Protein 9IQP (pdb70)

InterPro domains:
  IPR002552 Spike glycoprotein S2, coronavirus [PF01601] (711-1232)
  IPR018548 Spike (S) protein S1 subunit, receptor-binding domain, betacoronavirus [PF09408] (349-526)
  IPR018548 Spike (S) protein S1 subunit, receptor-binding domain, betacoronavirus [PS51921] (334-527)
  IPR032500 Spike glycoprotein S1, N-terminal domain, betacoronavirus-like [PF16451] (33-337)
  IPR032500 Spike glycoprotein S1, N-terminal domain, betacoronavirus-like [PS51922] (9-303)
  IPR036326 Spike S1 subunit, receptor binding domain superfamily, betacoronavirus [SSF143587] (333-516)
  IPR042578 Spike glycoprotein, betacoronavirus [MF_04099] (2-1273)
  IPR043002 Spike glycoprotein, N-terminal domain superfamily [G3DSA:2.60.120.960] (28-307)
  IPR043473 Spike glycoprotein S2 superfamily, coronavirus [SSF111474] (909-1026)
  IPR043473 Spike glycoprotein S2 superfamily, coronavirus [SSF111474] (1159-1211)
  IPR043607 Coronavirus spike glycoprotein S1, C-terminal [PF19209] (536-591)
  IPR044341 Spike (S) protein S1 subunit, N-terminal domain, SARS-CoV-like [cd21624] (13-304)
  IPR044366 Spike (S) protein S1 subunit, receptor-binding domain, SARS-CoV-2 [cd21480] (319-541)
  IPR044873 Spike glycoprotein S2, coronavirus, heptad repeat 1 [PS51923] (896-1001)
  IPR044874 Spike glycoprotein S2, coronavirus, heptad repeat 2 [PS51924] (1143-1225)

Organism: Severe acute respiratory syndrome coronavirus 2 (NCBI:txid2697049)

Nearest PDB structures (foldseek):
  5u65-assembly2_B  TM=8.529E-01  e=6.044E-16  Camelus dromedarius
  7zmm-assembly1_F  TM=8.423E-01  e=1.211E-15  Lama glama
  4xmk-assembly3_J  TM=8.859E-01  e=1.574E-13  Homo sapiens
  8df5-assembly1_M  TM=8.944E-01  e=1.492E-13  Homo sapiens
  4xmk-assembly2_I  TM=8.859E-01  e=4.349E-13  Homo sapiens

Secondary structure (DSSP, 8-state):
--SBP--HHHHT-SSPPBGGG-EEEEE-SEE--HHHHHT-TT-SEEEEESS-GGGGGG-EESEEEEEEEEEEGGGGGGSSTT--SHHHHHT----TT--EEEEEEE-HHHH--TT-B---EEE---SSPPPTT------PPEE-SSS--TT--BTTEE-SEEE--B-TTS-GGGSEEEEEEEEEE--SS---EE--/--EEEEE--EEEETT--EEEEEEEESS-TTTS-EEEEEEETTTEEEEEEEE-TTS-EEE-GGGBTTEEEEEETTTTEEEEEE-S--GGG-EEEEEEEESSBTTB--EETTEEEEE-S-EEEEEE-

B-factor: mean 27.46, std 13.76, range [12.72, 102.91]

Solvent-accessible surface area: 14942 Å² total; per-residue (Å²): 107,127,104,150,14,67,19,41,109,10,14,123,33,135,159,11,14,19,0,32,22,8,76,101,87,133,0,35,90,1,33,2,62,4,31,100,30,85,116,32,110,74,38,88,20,36,119,31,60,68,18,43,25,83,92,2,38,123,57,54,15,10,21,0,37,1,0,11,0,0,0,64,19,64,24,17,154,17,3,17,29,57,51,96,24,100,0,1,28,42,1,1,39,2,23,119,120,10,52,0,0,2,0,0,40,54,0,28,128,109,6,16,112,113,3,8,12,14,40,9,4,34,6,41,47,45,194,67,85,8,143,67,61,56,116,24,100,54,59,139,38,58,88,48,32,113,102,88,18,136,66,78,29,6,171,48,10,49,18,3,1,14,9,8,26,2,8,52,95,12,39,96,19,105,25,0,29,6,0,0,0,0,13,17,44,124,86,201,50,128,34,23,1,20,11,106,146,26,83,19,104,38,63,34,32,31,96,31,131,35,50,18,58,30,112,2,31,0,40,5,44,32,15,53,2,121,51,12,24,1,0,2,13,5,35,58,104,65,135,106,64,46,30,0,0,0,31,10,72,75,50,58,54,50,52,5,111,65,0,110,127,28,1,74,8,46,57,46,77,107,137,35,11,0,31,0,44,0,51,81,1,75,70,116,1,30,2,82,0,16,0,0,0,10,0,0,0,12,0,1,59,58,157,42,37,69,78,38,0,18,22,31,167,17,19,84,0,55,8,63,130

Structure (mmCIF, N/CA/C/O backbone):
data_9IQP
#
_entry.id   9IQP
#
_cell.length_a   127.33
_cell.length_b   47.05
_cell.length_c   60.15
_cell.angle_alpha   90
_cell.angle_beta   102.991
_cell.angle_gamma   90
#
_symmetry.space_group_name_H-M   'C 1 2 1'
#
loop_
_entity.id
_entity.type
_entity.pdbx_description
1 polymer 'Spike protein S1'
2 polymer 'Nanobody 1p1B10'
3 non-polymer 2-acetamido-2-deoxy-beta-D-glucopyranose
4 non-polymer 'SODIUM ION'
5 water water
#
loop_
_atom_site.group_PDB
_atom_site.id
_atom_site.type_symbol
_atom_site.label_atom_id
_atom_site.label_alt_id
_atom_site.label_comp_id
_atom_site.label_asym_id
_atom_site.label_entity_id
_atom_site.label_seq_id
_atom_site.pdbx_PDB_ins_code
_atom_site.Cartn_x
_atom_site.Cartn_y
_atom_site.Cartn_z
_atom_site.occupancy
_atom_site.B_iso_or_equiv
_atom_site.auth_seq_id
_atom_site.auth_comp_id
_atom_site.auth_asym_id
_atom_site.auth_atom_id
_atom_site.pdbx_PDB_model_num
ATOM 1 N N . ILE A 1 14 ? 59.69 14.558 7.631 1 65.6 332 ILE A N 1
ATOM 2 C CA . ILE A 1 14 ? 59.006 13.355 8.208 1 63.107 332 ILE A CA 1
ATOM 3 C C . ILE A 1 14 ? 59.722 12.976 9.509 1 58.947 332 ILE A C 1
ATOM 4 O O . ILE A 1 14 ? 60.592 12.09 9.532 1 59.743 332 ILE A O 1
ATOM 20 N N . THR A 1 15 ? 59.381 13.702 10.576 1 50.389 333 THR A N 1
ATOM 21 C CA . THR A 1 15 ? 59.868 13.373 11.902 1 48.59 333 THR A CA 1
ATOM 22 C C . THR A 1 15 ? 58.706 13.027 12.828 1 45.608 333 THR A C 1
ATOM 23 O O . THR A 1 15 ? 58.928 12.232 13.732 1 47.011 333 THR A O 1
ATOM 33 N N . ASN A 1 16 ? 57.497 13.565 12.606 1 42.511 334 ASN A N 1
ATOM 34 C CA . ASN A 1 16 ? 56.389 13.275 13.504 1 40.654 334 ASN A CA 1
ATOM 35 C C . ASN A 1 16 ? 55.963 11.799 13.435 1 39.262 334 ASN A C 1
ATOM 36 O O . ASN A 1 16 ? 56.007 11.163 12.389 1 38.564 334 ASN A O 1
ATOM 47 N N . LEU A 1 17 ? 55.461 11.263 14.55 1 39.822 335 LEU A N 1
ATOM 48 C CA . LEU A 1 17 ? 54.869 9.938 14.593 1 38.303 335 LEU A CA 1
ATOM 49 C C . LEU A 1 17 ? 53.449 10.05 14.059 1 34.951 335 LEU A C 1
ATOM 50 O O . LEU A 1 17 ? 52.711 10.968 14.447 1 34.229 335 LEU A O 1
ATOM 66 N N . CYS A 1 18 ? 53.033 9.126 13.173 1 32.17 336 CYS A N 1
ATOM 67 C CA . CYS A 1 18 ? 51.697 9.25 12.596 1 30.346 336 CYS A CA 1
ATOM 68 C C . CYS A 1 18 ? 50.631 9.165 13.683 1 28.992 336 CYS A C 1
ATOM 69 O O . CYS A 1 18 ? 50.699 8.311 14.571 1 29.455 336 CYS A O 1
ATOM 76 N N . PRO A 1 19 ? 49.612 10.039 13.605 1 29.03 337 PRO A N 1
ATOM 77 C CA . PRO A 1 19 ? 48.584 10.134 14.654 1 28.174 337 PRO A CA 1
ATOM 78 C C . PRO A 1 19 ? 47.5 9.075 14.574 1 26.89 337 PRO A C 1
ATOM 79 O O . PRO A 1 19 ? 46.334 9.387 14.438 1 25.98 337 PRO A O 1
ATOM 90 N N . PHE A 1 20 ? 47.876 7.799 14.709 1 27.162 338 PHE A N 1
ATOM 91 C CA . PHE A 1 20 ? 46.926 6.697 14.696 1 25.331 338 PHE A CA 1
ATOM 92 C C . PHE A 1 20 ? 46.165 6.618 16.016 1 24.944 338 PHE A C 1
ATOM 93 O O . PHE A 1 20 ? 45.063 6.104 16.024 1 24.461 338 PHE A O 1
ATOM 110 N N . GLY A 1 21 ? 46.728 7.077 17.149 1 26.315 339 GLY A N 1
ATOM 111 C CA . GLY A 1 21 ? 46.01 6.873 18.41 1 27.648 339 GLY A CA 1
ATOM 112 C C . GLY A 1 21 ? 44.622 7.538 18.404 1 25.36 339 GLY A C 1
ATOM 113 O O . GLY A 1 21 ? 43.638 7.036 18.94 1 25.036 339 GLY A O 1
ATOM 117 N N . GLU A 1 22 ? 44.547 8.733 17.816 1 25.519 340 GLU A N 1
ATOM 118 C CA A GLU A 1 22 ? 43.277 9.444 17.774 0.5 25.322 340 GLU A CA 1
ATOM 119 C CA B GLU A 1 22 ? 43.338 9.495 17.621 0.5 25.089 340 GLU A CA 1
ATOM 120 C C . GLU A 1 22 ? 42.248 8.636 16.98 1 23.797 340 GLU A C 1
ATOM 121 O O . GLU A 1 22 ? 41.085 8.838 17.201 1 24.257 340 GLU A O 1
ATOM 144 N N . VAL A 1 23 ? 42.659 7.761 16.045 1 21.28 341 VAL A N 1
ATOM 145 C CA . VAL A 1 23 ? 41.747 6.944 15.266 1 20.555 341 VAL A CA 1
ATOM 146 C C . VAL A 1 23 ? 41.383 5.682 16.051 1 18.894 341 VAL A C 1
ATOM 147 O O . VAL A 1 23 ? 40.208 5.406 16.28 1 19.256 341 VAL A O 1
ATOM 160 N N . PHE A 1 24 ? 42.385 4.901 16.444 1 19.559 342 PHE A N 1
ATOM 161 C CA . PHE A 1 24 ? 42.149 3.601 17.079 1 19.617 342 PHE A CA 1
ATOM 162 C C . PHE A 1 24 ? 41.558 3.782 18.492 1 21.76 342 PHE A C 1
ATOM 163 O O . PHE A 1 24 ? 40.702 2.941 18.865 1 22.475 342 PHE A O 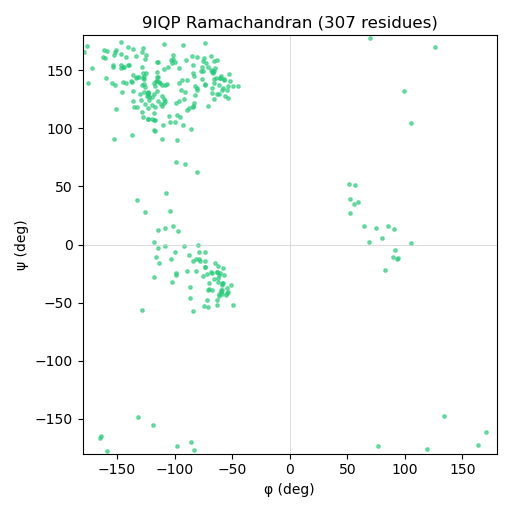1
ATOM 180 N N . ASN A 1 25 ? 41.944 4.862 19.207 1 22.998 343 ASN A N 1
ATOM 181 C CA . ASN A 1 25 ? 41.494 5.043 20.584 1 25.348 343 ASN A CA 1
ATOM 182 C C . ASN A 1 25 ? 40.348 6.05 20.734 1 25.436 343 ASN A C 1
ATOM 183 O O . ASN A 1 25 ? 40.063 6.452 21.884 1 25.866 343 ASN A O 1
ATOM 193 N N . ALA A 1 26 ? 39.643 6.431 19.652 1 23.268 344 ALA A N 1
ATOM 194 C CA . ALA A 1 26 ? 38.598 7.433 19.785 1 23.763 344 ALA A CA 1
ATOM 195 C C . ALA A 1 26 ? 37.512 6.962 20.758 1 22.782 344 ALA A C 1
ATOM 196 O O . ALA A 1 26 ? 37.148 5.808 20.763 1 23.005 344 ALA A O 1
ATOM 203 N N . THR A 1 27 ? 36.969 7.887 21.532 1 22.325 345 THR A N 1
ATOM 204 C CA . THR A 1 27 ? 35.96 7.513 22.496 1 22.579 345 THR A CA 1
ATOM 205 C C . THR A 1 27 ? 34.718 6.961 21.798 1 21.193 345 THR A C 1
ATOM 206 O O . THR A 1 27 ? 34.163 5.948 22.224 1 22.065 345 THR A O 1
ATOM 216 N N . ARG A 1 28 ? 34.252 7.672 20.777 1 21.59 346 ARG A N 1
ATOM 217 C CA . ARG A 1 28 ? 33.081 7.271 19.987 1 21.849 346 ARG A CA 1
ATOM 218 C C . ARG A 1 28 ? 33.527 6.987 18.55 1 20.448 346 ARG A C 1
ATOM 219 O O . ARG A 1 28 ? 34.456 7.668 18.084 1 21.223 346 ARG A O 1
ATOM 259 N N . PHE A 1 29 ? 32.945 5.931 1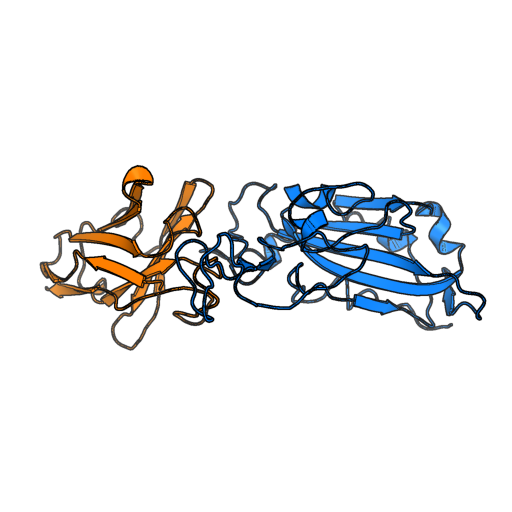7.933 1 18.512 347 PHE A N 1
ATOM 260 C CA . PHE A 1 29 ? 33.19 5.591 16.53 1 15.982 347 PHE A CA 1
ATOM 261 C C . PHE A 1 29 ? 32.02 6.062 15.687 1 16.813 347 PHE A C 1
ATOM 262 O O . PHE A 1 29 ? 30.926 6.265 16.227 1 17.044 347 PHE A O 1
ATOM 279 N N . ALA A 1 30 ? 32.245 6.216 14.379 1 15.951 348 ALA A N 1
ATOM 280 C CA . ALA A 1 30 ? 31.155 6.483 13.441 1 16.046 348 ALA A CA 1
ATOM 281 C C . ALA A 1 30 ? 30.222 5.28 13.274 1 15.729 348 ALA A C 1
ATOM 282 O O . ALA A 1 30 ? 30.622 4.129 13.335 1 15.194 348 ALA A O 1
ATOM 289 N N . SER A 1 31 ? 28.943 5.58 12.985 1 16.064 349 SER A N 1
ATOM 290 C CA . SER A 1 31 ? 28.078 4.606 12.344 1 15.995 349 SER A CA 1
ATOM 291 C C . SER A 1 31 ? 28.637 4.298 10.94 1 14.326 349 SER A C 1
ATOM 292 O O . SER A 1 31 ? 29.127 5.194 10.229 1 15.17 349 SER A O 1
ATOM 299 N N . VAL A 1 32 ? 28.506 3.026 10.55 1 13.866 350 VAL A N 1
ATOM 300 C CA . VAL A 1 32 ? 29.087 2.516 9.315 1 14.186 350 VAL A CA 1
ATOM 301 C C . VAL A 1 32 ? 28.538 3.29 8.101 1 14.869 350 VAL A C 1
ATOM 302 O O . VAL A 1 32 ? 29.311 3.565 7.169 1 14.567 350 VAL A O 1
ATOM 315 N N . TYR A 1 33 ? 27.246 3.596 8.028 1 14.334 351 TYR A N 1
ATOM 316 C CA . TYR A 1 33 ? 26.683 4.335 6.873 1 16.414 351 TYR A CA 1
ATOM 317 C C . TYR A 1 33 ? 27.382 5.696 6.733 1 15.427 351 TYR A C 1
ATOM 318 O O . TYR A 1 33 ? 27.587 6.176 5.584 1 16.679 351 TYR A O 1
ATOM 335 N N . ALA A 1 34 ? 27.771 6.34 7.855 1 16.242 352 ALA A N 1
ATOM 336 C CA . ALA A 1 34 ? 28.491 7.62 7.885 1 17.118 352 ALA A CA 1
ATOM 337 C C . ALA A 1 34 ? 29.972 7.428 8.297 1 14.903 352 ALA A C 1
ATOM 338 O O . ALA A 1 34 ? 30.489 8.199 9.128 1 16.629 352 ALA A O 1
ATOM 345 N N . TRP A 1 35 ? 30.598 6.396 7.712 1 15.523 353 TRP A N 1
ATOM 346 C CA . TRP A 1 35 ? 31.962 5.998 8.078 1 14.342 353 TRP A CA 1
ATOM 347 C C . TRP A 1 35 ? 32.905 7.209 8.019 1 15.457 353 TRP A C 1
ATOM 348 O O . TRP A 1 35 ? 32.796 8.109 7.167 1 16.317 353 TRP A O 1
ATOM 369 N N . ASN A 1 36 ? 33.84 7.291 9.009 1 16.323 354 ASN A N 1
ATOM 370 C CA A ASN A 1 36 ? 34.819 8.352 9.115 0.5 17.533 354 ASN A CA 1
ATOM 371 C CA B ASN A 1 36 ? 34.824 8.341 9.123 0.5 19.083 354 ASN A CA 1
ATOM 372 C C . ASN A 1 36 ? 36.049 8.01 8.271 1 18.002 354 ASN A C 1
ATOM 373 O O . ASN A 1 36 ? 36.425 6.85 8.149 1 17.169 354 ASN A O 1
ATOM 394 N N . ARG A 1 37 ? 36.624 9.049 7.664 1 19.146 355 ARG A N 1
ATOM 395 C CA . ARG A 1 37 ? 37.916 8.957 6.957 1 19.583 355 ARG A CA 1
ATOM 396 C C . ARG A 1 37 ? 38.842 10.021 7.509 1 19.515 355 ARG A C 1
ATOM 397 O O . ARG A 1 37 ? 38.479 11.209 7.574 1 20.077 355 ARG A O 1
ATOM 418 N N . LYS A 1 38 ? 40.08 9.583 7.85 1 19.12 356 LYS A N 1
ATOM 419 C CA . LYS A 1 38 ? 41.135 10.456 8.302 1 22.034 356 LYS A CA 1
ATOM 420 C C . LYS A 1 38 ? 42.316 10.279 7.35 1 22.458 356 LYS A C 1
ATOM 421 O O . LYS A 1 38 ? 42.824 9.133 7.189 1 21.747 356 LYS A O 1
ATOM 440 N N . ARG A 1 39 ? 42.786 11.404 6.817 1 23.395 357 ARG A N 1
ATOM 441 C CA . ARG A 1 39 ? 44.027 11.367 6.054 1 26.37 357 ARG A CA 1
ATOM 442 C C . ARG A 1 39 ? 45.229 11.375 7 1 28.449 357 ARG A C 1
ATOM 443 O O . ARG A 1 39 ? 45.312 12.242 7.876 1 28.166 357 ARG A O 1
ATOM 464 N N . ILE A 1 40 ? 46.179 10.476 6.742 1 27.615 358 ILE A N 1
ATOM 465 C CA . ILE A 1 40 ? 47.43 10.421 7.469 1 29.557 358 ILE A CA 1
ATOM 466 C C . ILE A 1 40 ? 48.527 10.888 6.508 1 31.208 358 ILE A C 1
ATOM 467 O O . ILE A 1 40 ? 48.662 10.333 5.429 1 31.241 358 ILE A O 1
ATOM 483 N N . SER A 1 41 ? 49.313 11.884 6.89 1 32.13 359 SER A N 1
ATOM 484 C CA . SER A 1 41 ? 50.434 12.309 6.056 1 36.773 359 SER A CA 1
ATOM 485 C C . SER A 1 41 ? 51.559 12.918 6.886 1 38.73 359 SER A C 1
ATOM 486 O O . SER A 1 41 ? 51.383 13.179 8.072 1 38.417 359 SER A O 1
ATOM 493 N N . ASN A 1 42 ? 52.737 13.053 6.231 1 40.428 360 ASN A N 1
ATOM 494 C CA . ASN A 1 42 ? 53.904 13.743 6.739 1 43.33 360 ASN A CA 1
ATOM 495 C C . ASN A 1 42 ? 54.33 13.15 8.077 1 41.273 360 ASN A C 1
ATOM 496 O O . ASN A 1 42 ? 54.489 13.882 9.045 1 42.258 360 ASN A O 1
ATOM 507 N N . CYS A 1 43 ? 54.486 11.825 8.151 1 38.586 361 CYS A N 1
ATOM 508 C CA . CYS A 1 43 ? 54.739 11.175 9.429 1 37.338 361 CYS A CA 1
ATOM 509 C C . CYS A 1 43 ? 55.328 9.777 9.247 1 37.371 361 CYS A C 1
ATOM 510 O O . CYS A 1 43 ? 55.22 9.186 8.166 1 36.127 361 CYS A O 1
ATOM 517 N N . VAL A 1 44 ? 55.827 9.234 10.365 1 38.157 362 VAL A N 1
ATOM 518 C CA . VAL A 1 44 ? 56.481 7.936 10.437 1 38.115 362 VAL A CA 1
ATOM 519 C C . VAL A 1 44 ? 55.536 6.988 11.152 1 36.401 362 VAL A C 1
ATOM 520 O O . VAL A 1 44 ? 55.054 7.269 12.246 1 35.765 362 VAL A O 1
ATOM 533 N N . ALA A 1 45 ? 55.19 5.874 10.51 1 35.799 363 ALA A N 1
ATOM 534 C CA . ALA A 1 45 ? 54.283 4.907 11.1 1 37.092 363 ALA A CA 1
ATOM 535 C C . ALA A 1 45 ? 55.005 3.592 11.339 1 39.022 363 ALA A C 1
ATOM 536 O O . ALA A 1 45 ? 55.698 3.121 10.437 1 37.702 363 ALA A O 1
ATOM 543 N N . ASP A 1 46 ? 54.846 3.043 12.559 1 41.28 364 ASP A N 1
ATOM 544 C CA . ASP A 1 46 ? 55.362 1.729 12.92 1 45.079 364 ASP A CA 1
ATOM 545 C C . ASP A 1 46 ? 54.215 0.746 12.78 1 40.044 364 ASP A C 1
ATOM 546 O O . ASP A 1 46 ? 53.467 0.533 13.737 1 40.994 364 ASP A O 1
ATOM 555 N N . TYR A 1 47 ? 54.077 0.168 11.584 1 40.297 365 TYR A N 1
ATOM 556 C CA . TYR A 1 47 ? 52.98 -0.749 11.313 1 36.115 365 TYR A CA 1
ATOM 557 C C . TYR A 1 47 ? 53.179 -2.059 12.091 1 37.652 365 TYR A C 1
ATOM 558 O O . TYR A 1 47 ? 52.195 -2.619 12.6 1 36.472 365 TYR A O 1
ATOM 575 N N . SER A 1 48 ? 54.437 -2.522 12.196 1 39.052 366 SER A N 1
ATOM 576 C CA . SER A 1 48 ? 54.79 -3.744 12.929 1 41.278 366 SER A CA 1
ATOM 577 C C . SER A 1 48 ? 54.271 -3.746 14.364 1 41.909 366 SER A C 1
ATOM 578 O O . SER A 1 48 ? 53.815 -4.785 14.837 1 40.036 366 SER A O 1
ATOM 585 N N . VAL A 1 49 ? 54.355 -2.602 15.046 1 40.528 367 VAL A N 1
ATOM 586 C CA . VAL A 1 49 ? 53.877 -2.467 16.409 1 41.673 367 VAL A CA 1
ATOM 587 C C . VAL A 1 49 ? 52.37 -2.728 16.472 1 41.069 367 VAL A C 1
ATOM 588 O O . VAL A 1 49 ? 51.949 -3.389 17.423 1 38.964 367 VAL A O 1
ATOM 601 N N . LEU A 1 50 ? 51.591 -2.164 15.512 1 37.229 368 LEU A N 1
ATOM 602 C CA . LEU A 1 50 ? 50.173 -2.449 15.397 1 33.596 368 LEU A CA 1
ATOM 603 C C . LEU A 1 50 ? 50 -3.927 15.078 1 34.378 368 LEU A C 1
ATOM 604 O O . LEU A 1 50 ? 49.163 -4.57 15.692 1 33.462 368 LEU A O 1
ATOM 620 N N . TYR A 1 51 ? 50.689 -4.428 14.048 1 34.141 369 TYR A N 1
ATOM 621 C CA . TYR A 1 51 ? 50.494 -5.8 13.582 1 36.489 369 TYR A CA 1
ATOM 622 C C . TYR A 1 51 ? 50.77 -6.822 14.698 1 39.155 369 TYR A C 1
ATOM 623 O O . TYR A 1 51 ? 50.026 -7.8 14.789 1 42.818 369 TYR A O 1
ATOM 640 N N . ASN A 1 52 ? 51.795 -6.595 15.529 1 37.948 370 ASN A N 1
ATOM 641 C CA . ASN A 1 52 ? 52.197 -7.449 16.65 1 39.954 370 ASN A CA 1
ATOM 642 C C . ASN A 1 52 ? 51.551 -7.15 18.029 1 38.098 370 ASN A C 1
ATOM 643 O O . ASN A 1 52 ? 51.981 -7.712 19.039 1 46.613 370 ASN A O 1
ATOM 654 N N A SER A 1 53 ? 50.667 -6.147 17.962 0.5 36.596 371 SER A N 1
ATOM 655 N N B SER A 1 53 ? 50.498 -6.338 18.23 0.5 35.682 371 SER A N 1
ATOM 656 C CA A SER A 1 53 ? 49.52 -6.014 18.83 0.5 33.665 371 SER A CA 1
ATOM 657 C CA B SER A 1 53 ? 50.114 -5.896 19.592 0.5 31.303 371 SER A CA 1
ATOM 658 C C A SER A 1 53 ? 48.62 -7.243 18.75 0.5 30.807 371 SER A C 1
ATOM 659 C C B SER A 1 53 ? 49.237 -6.858 20.428 0.5 31.54 371 SER A C 1
ATOM 660 O O A SER A 1 53 ? 47.8 -7.491 17.869 0.5 30.802 371 SER A O 1
ATOM 661 O O B SER A 1 53 ? 48.96 -6.552 21.578 0.5 32.522 371 SER A O 1
ATOM 674 N N . ALA A 1 54 ? 48.711 -7.944 19.843 1 31.631 372 ALA A N 1
ATOM 675 C CA . ALA A 1 54 ? 47.638 -8.8 20.34 1 30.151 372 ALA A CA 1
ATOM 676 C C . ALA A 1 54 ? 46.321 -8.092 20.65 1 27.731 372 ALA A C 1
ATOM 677 O O . ALA A 1 54 ? 45.415 -8.793 21.108 1 25.719 372 ALA A O 1
ATOM 685 N N . SER A 1 55 ? 46.108 -6.797 20.295 1 26.051 373 SER A N 1
ATOM 686 C CA . SER A 1 55 ? 44.856 -6.084 20.525 1 24.359 373 SER A CA 1
ATOM 687 C C . SER A 1 55 ? 43.786 -6.362 19.472 1 20.027 373 SER A C 1
ATOM 688 O O . SER A 1 55 ? 42.629 -5.984 19.675 1 19.315 373 SER A O 1
ATOM 695 N N . PHE A 1 56 ? 44.155 -6.989 18.333 1 20.064 374 PHE A N 1
ATOM 696 C CA . PHE A 1 56 ? 43.23 -7.135 17.228 1 18.69 374 PHE A CA 1
ATOM 697 C C . PHE A 1 56 ? 42.924 -8.605 16.947 1 18.803 374 PHE A C 1
ATOM 698 O O . PHE A 1 56 ? 43.807 -9.434 16.868 1 20.981 374 PHE A O 1
ATOM 715 N N . SER A 1 57 ? 41.624 -8.887 16.71 1 18.49 375 SER A N 1
ATOM 716 C CA . SER A 1 57 ? 41.182 -10.213 16.3 1 19.6 375 SER A CA 1
ATOM 717 C C . SER A 1 57 ? 41.188 -10.383 14.758 1 19.772 375 SER A C 1
ATOM 718 O O . SER A 1 57 ? 41.272 -11.519 14.306 1 20.127 375 SER A O 1
ATOM 725 N N . THR A 1 58 ? 41.126 -9.279 14.002 1 17.678 376 THR A N 1
ATOM 726 C CA . THR A 1 58 ? 41.295 -9.257 12.548 1 18.649 376 THR A CA 1
ATOM 727 C C . THR A 1 58 ? 42.44 -8.286 12.255 1 17.007 376 THR A C 1
ATOM 728 O O . THR A 1 58 ? 42.436 -7.148 12.707 1 16.563 376 THR A O 1
ATOM 738 N N . PHE A 1 59 ? 43.385 -8.746 11.444 1 19.035 377 PHE A N 1
ATOM 739 C CA . PHE A 1 59 ? 44.419 -7.895 10.874 1 19.417 377 PHE A CA 1
ATOM 740 C C . PHE A 1 59 ? 44.814 -8.563 9.553 1 19.017 377 PHE A C 1
ATOM 741 O O . PHE A 1 59 ? 45.689 -9.433 9.512 1 21.557 377 PHE A O 1
ATOM 758 N N . LYS A 1 60 ? 44.115 -8.157 8.489 1 19.147 378 LYS A N 1
ATOM 759 C CA . LYS A 1 60 ? 44.14 -8.834 7.209 1 20.243 378 LYS A CA 1
ATOM 760 C C . LYS A 1 60 ? 44.576 -7.843 6.125 1 18.904 378 LYS A C 1
ATOM 761 O O . LYS A 1 60 ? 43.929 -6.828 5.96 1 18.721 378 LYS A O 1
ATOM 780 N N . CYS A 1 61 ? 45.708 -8.132 5.485 1 21.528 379 CYS A N 1
ATOM 781 C CA . CYS A 1 61 ? 46.239 -7.235 4.474 1 23.878 379 CYS A CA 1
ATOM 782 C C . CYS A 1 61 ? 46.095 -7.852 3.073 1 25.113 379 CYS A C 1
ATOM 783 O O . CYS A 1 61 ? 46.19 -9.069 2.885 1 25.906 379 CYS A O 1
ATOM 790 N N . TYR A 1 62 ? 45.963 -6.958 2.086 1 24.259 380 TYR A N 1
ATOM 791 C CA . TYR A 1 62 ? 45.765 -7.313 0.696 1 25.265 380 TYR A CA 1
ATOM 792 C C . TYR A 1 62 ? 46.68 -6.42 -0.17 1 27.501 380 TYR A C 1
ATOM 793 O O . TYR A 1 62 ? 46.654 -5.187 -0.005 1 28.368 380 TYR A O 1
ATOM 810 N N . GLY A 1 63 ? 47.401 -7.048 -1.098 1 30.114 381 GLY A N 1
ATOM 811 C CA . GLY A 1 63 ? 48.343 -6.351 -1.964 1 30.606 381 GLY A CA 1
ATOM 812 C C . GLY A 1 63 ? 49.581 -5.799 -1.263 1 32.497 381 GLY A C 1
ATOM 813 O O . GLY A 1 63 ? 50.425 -5.189 -1.913 1 37.299 381 GLY A O 1
ATOM 817 N N . VAL A 1 64 ? 49.739 -6.021 0.033 1 32.408 382 VAL A N 1
ATOM 818 C CA . VAL A 1 64 ? 50.892 -5.609 0.822 1 34.663 382 VAL A CA 1
ATOM 819 C C . VAL A 1 64 ? 51.109 -6.677 1.883 1 37.671 382 VAL A C 1
ATOM 820 O O . VAL A 1 64 ? 50.147 -7.282 2.358 1 34.582 382 VAL A O 1
ATOM 833 N N . SER A 1 65 ? 52.358 -6.828 2.323 1 43.728 383 SER A N 1
ATOM 834 C CA . SER A 1 65 ? 52.704 -7.678 3.452 1 50.591 383 SER A CA 1
ATOM 835 C C . SER A 1 65 ? 52.755 -6.812 4.708 1 51.122 383 SER A C 1
ATOM 836 O O . SER A 1 65 ? 53.393 -5.757 4.7 1 52.711 383 SER A O 1
ATOM 843 N N . PRO A 1 66 ? 52.134 -7.222 5.838 1 54.649 384 PRO A N 1
ATOM 844 C CA . PRO A 1 66 ? 52.238 -6.444 7.068 1 57.173 384 PRO A CA 1
ATOM 845 C C . PRO A 1 66 ? 53.66 -6.453 7.626 1 62.307 384 PRO A C 1
ATOM 846 O O . PRO A 1 66 ? 54.164 -5.385 7.983 1 71.019 384 PRO A O 1
ATOM 857 N N . THR A 1 67 ? 54.336 -7.625 7.536 1 61.317 385 THR A N 1
ATOM 858 C CA . THR A 1 67 ? 55.708 -7.797 7.999 1 61.542 385 THR A CA 1
ATOM 859 C C . THR A 1 67 ? 56.687 -6.948 7.181 1 59.612 385 THR A C 1
ATOM 860 O O . THR A 1 67 ? 57.795 -6.764 7.657 1 64.151 385 THR A O 1
ATOM 864 N N . LYS A 1 68 ? 56.298 -6.427 5.997 1 55.878 386 LYS A N 1
ATOM 865 C CA . LYS A 1 68 ? 57.125 -5.523 5.206 1 57.952 386 LYS A CA 1
ATOM 866 C C . LYS A 1 68 ? 56.653 -4.063 5.18 1 55.104 386 LYS A C 1
ATOM 867 O O . LYS A 1 68 ? 57.311 -3.265 4.519 1 57.476 386 LYS A O 1
ATOM 886 N N . LEU A 1 69 ? 55.534 -3.681 5.823 1 53.406 387 LEU A N 1
ATOM 887 C CA . LEU A 1 69 ? 54.983 -2.336 5.628 1 49.754 387 LEU A CA 1
ATOM 888 C C . LEU A 1 69 ? 55.912 -1.24 6.16 1 46.006 387 LEU A C 1
ATOM 889 O O . LEU A 1 69 ? 55.926 -0.127 5.645 1 44.474 387 LEU A O 1
ATOM 905 N N . ASN A 1 70 ? 56.69 -1.567 7.192 1 45.378 388 ASN A N 1
ATOM 906 C CA . ASN A 1 70 ? 57.721 -0.675 7.703 1 49.23 388 ASN A CA 1
ATOM 907 C C . ASN A 1 70 ? 58.764 -0.277 6.641 1 51.332 388 ASN A C 1
ATOM 908 O O . ASN A 1 70 ? 59.467 0.71 6.856 1 51.883 388 ASN A O 1
ATOM 919 N N . ASP A 1 71 ? 58.919 -1.034 5.532 1 51.948 389 ASP A N 1
ATOM 920 C CA . ASP A 1 71 ? 59.901 -0.735 4.497 1 56.219 389 ASP A CA 1
ATOM 921 C C . ASP A 1 71 ? 59.4 0.293 3.486 1 55.045 389 ASP A C 1
ATOM 922 O O . ASP A 1 71 ? 60.198 0.826 2.735 1 54.749 389 ASP A O 1
ATOM 931 N N . LEU A 1 72 ? 58.096 0.577 3.451 1 53.751 390 LEU A N 1
ATOM 932 C CA . LEU A 1 72 ? 57.501 1.263 2.312 1 53.567 390 LEU A CA 1
ATOM 933 C C . LEU A 1 72 ? 57.179 2.718 2.658 1 49.536 390 LEU A C 1
ATOM 934 O O . LEU A 1 72 ? 56.95 3.035 3.833 1 45.043 390 LEU A O 1
ATOM 950 N N . CYS A 1 73 ? 57.183 3.582 1.622 1 48.762 391 CYS A N 1
ATOM 951 C CA . CYS A 1 73 ? 56.656 4.948 1.669 1 48.306 391 CYS A CA 1
ATOM 952 C C . CYS A 1 73 ? 55.463 5.075 0.714 1 46.845 391 CYS A C 1
ATOM 953 O O . CYS A 1 73 ? 55.454 4.446 -0.346 1 45.917 391 CYS A O 1
ATOM 960 N N . PHE A 1 74 ? 54.421 5.824 1.147 1 43.964 392 PHE A N 1
ATOM 961 C CA . PHE A 1 74 ? 53.248 6.152 0.354 1 40.26 392 PHE A CA 1
ATOM 962 C C . PHE A 1 74 ? 53.044 7.66 0.314 1 41.832 392 PHE A C 1
ATOM 963 O O . PHE A 1 74 ? 53.56 8.388 1.169 1 44.676 392 PHE A O 1
ATOM 980 N N . THR A 1 75 ? 52.231 8.101 -0.656 1 43.959 393 THR A N 1
ATOM 981 C CA . THR A 1 75 ? 51.882 9.509 -0.813 1 50.403 393 THR A CA 1
ATOM 982 C C . THR A 1 75 ? 50.951 9.956 0.31 1 49.741 393 THR A C 1
ATOM 983 O O . THR A 1 75 ? 51.236 10.922 1.019 1 47.714 393 THR A O 1
ATOM 993 N N . ASN A 1 76 ? 49.852 9.218 0.466 1 46.074 394 ASN A N 1
ATOM 994 C CA . ASN A 1 76 ? 48.944 9.357 1.604 1 47.533 394 ASN A CA 1
ATOM 995 C C . ASN A 1 76 ? 48.462 7.976 2.065 1 41.219 394 ASN A C 1
ATOM 996 O O . ASN A 1 76 ? 48.45 6.993 1.305 1 38.976 394 ASN A O 1
ATOM 1007 N N . VAL A 1 77 ? 48.092 7.925 3.352 1 34.831 395 VAL A N 1
ATOM 1008 C CA . VAL A 1 77 ? 47.415 6.792 3.902 1 28.69 395 VAL A CA 1
ATOM 1009 C C . VAL A 1 77 ? 46.057 7.312 4.361 1 27.236 395 VAL A C 1
ATOM 1010 O O . VAL A 1 77 ? 45.968 8.464 4.777 1 27.011 395 VAL A O 1
ATOM 1023 N N . TYR A 1 78 ? 45.024 6.52 4.118 1 22.566 396 TYR A N 1
ATOM 1024 C CA . TYR A 1 78 ? 43.724 6.844 4.684 1 21.397 396 TYR A CA 1
ATOM 1025 C C . TYR A 1 78 ? 43.339 5.8 5.726 1 19.673 396 TYR A C 1
ATOM 1026 O O . TYR A 1 78 ? 43.517 4.599 5.554 1 18.96 396 TYR A O 1
ATOM 1043 N N . ALA A 1 79 ? 42.771 6.301 6.829 1 18.172 397 ALA A N 1
ATOM 1044 C CA . ALA A 1 79 ? 42.283 5.436 7.903 1 17.352 397 ALA A CA 1
ATOM 1045 C C . ALA A 1 79 ? 40.781 5.638 8.044 1 16.592 397 ALA A C 1
ATOM 1046 O O . ALA A 1 79 ? 40.355 6.703 8.462 1 18.204 397 ALA A O 1
ATOM 1053 N N . ASP A 1 80 ? 40.013 4.652 7.607 1 15.667 398 ASP A N 1
ATOM 1054 C CA . ASP A 1 80 ? 38.556 4.679 7.655 1 15.621 398 ASP A CA 1
ATOM 1055 C C . ASP A 1 80 ? 38.106 3.933 8.906 1 16.969 398 ASP A C 1
ATOM 1056 O O . ASP A 1 80 ? 38.656 2.857 9.218 1 17.553 398 ASP A O 1
ATOM 1065 N N . SER A 1 81 ? 37.095 4.441 9.623 1 14.858 399 SER A N 1
ATOM 1066 C CA . SER A 1 81 ? 36.671 3.729 10.833 1 14.522 399 SER A CA 1
ATOM 1067 C C . SER A 1 81 ? 35.163 3.806 11.093 1 14.32 399 SER A C 1
ATOM 1068 O O . SER A 1 81 ? 34.538 4.788 10.707 1 15.372 399 SER A O 1
ATOM 1075 N N . PHE A 1 82 ? 34.674 2.782 11.774 1 14.43 400 PHE A N 1
ATOM 1076 C CA . PHE A 1 82 ? 33.25 2.568 11.999 1 12.72 400 PHE A CA 1
ATOM 1077 C C . PHE A 1 82 ? 33.044 1.351 12.89 1 13.989 400 PHE A C 1
ATOM 1078 O O . PHE A 1 82 ? 33.953 0.582 13.14 1 14.362 400 PHE A O 1
ATOM 1095 N N . VAL A 1 83 ? 31.783 1.147 13.342 1 14.435 401 VAL A N 1
ATOM 1096 C CA . VAL A 1 83 ? 31.365 -0.046 14.063 1 13.357 401 VAL A CA 1
ATOM 1097 C C . VAL A 1 83 ? 30.342 -0.846 13.239 1 13.215 401 VAL A C 1
ATOM 1098 O O . VAL A 1 83 ? 29.419 -0.223 12.652 1 14.059 401 VAL A O 1
ATOM 1111 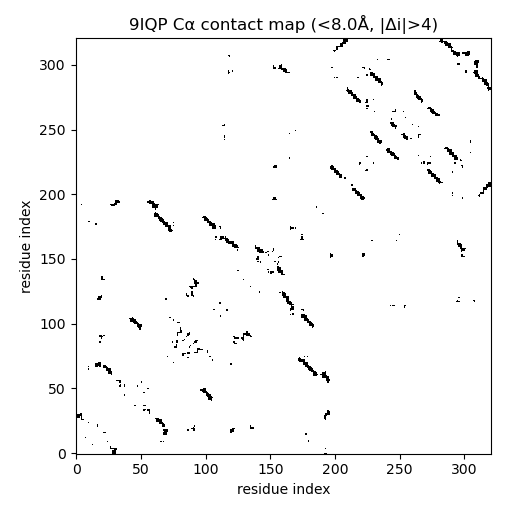N N . ILE A 1 84 ? 30.423 -2.186 13.335 1 13.212 402 ILE A N 1
ATOM 1112 C CA . ILE A 1 84 ? 29.535 -3.149 12.716 1 13.098 402 ILE A CA 1
ATOM 1113 C C . ILE A 1 84 ? 29.44 -4.342 13.671 1 15.655 402 ILE A C 1
ATOM 1114 O O . ILE A 1 84 ? 30.114 -4.395 14.694 1 16.282 402 ILE A O 1
ATOM 1130 N N . ARG A 1 85 ? 28.578 -5.305 13.346 1 16 403 ARG A N 1
ATOM 1131 C CA . ARG A 1 85 ? 28.491 -6.541 14.122 1 16.732 403 ARG A CA 1
ATOM 1132 C C . ARG A 1 85 ? 29.734 -7.393 13.873 1 16.898 403 ARG A C 1
ATOM 1133 O O . ARG A 1 85 ? 30.255 -7.412 12.756 1 17.221 403 ARG A O 1
ATOM 1154 N N . GLY A 1 86 ? 30.1 -8.22 14.864 1 17.212 404 GLY A N 1
ATOM 1155 C CA . GLY A 1 86 ? 31.158 -9.196 14.677 1 16.653 404 GLY A CA 1
ATOM 1156 C C . GLY A 1 86 ? 30.967 -10.131 13.473 1 17.838 404 GLY A C 1
ATOM 1157 O O . GLY A 1 86 ? 31.969 -10.376 12.762 1 18.525 404 GLY A O 1
ATOM 1161 N N . ASP A 1 87 ? 29.743 -10.56 13.167 1 17.847 405 ASP A N 1
ATOM 1162 C CA . ASP A 1 87 ? 29.499 -11.51 12.059 1 19.018 405 ASP A CA 1
ATOM 1163 C C . ASP A 1 87 ? 29.504 -10.781 10.708 1 17.947 405 ASP A C 1
ATOM 1164 O O . ASP A 1 87 ? 29.349 -11.449 9.666 1 20.129 405 ASP A O 1
ATOM 1173 N N . GLU A 1 88 ? 29.708 -9.476 10.714 1 16.693 406 GLU A N 1
ATOM 1174 C CA . GLU A 1 88 ? 29.778 -8.633 9.52 1 17.4 406 GLU A CA 1
ATOM 1175 C C . GLU A 1 88 ? 31.209 -8.269 9.174 1 17.351 406 GLU A C 1
ATOM 1176 O O . GLU A 1 88 ? 31.42 -7.702 8.083 1 15.545 406 GLU A O 1
ATOM 1188 N N . VAL A 1 89 ? 32.184 -8.508 10.059 1 16.927 407 VAL A N 1
ATOM 1189 C CA . VAL A 1 89 ? 33.561 -8.135 9.743 1 16.926 407 VAL A CA 1
ATOM 1190 C C . VAL A 1 89 ? 34.029 -8.822 8.437 1 17.285 407 VAL A C 1
ATOM 1191 O O . VAL A 1 89 ? 34.828 -8.217 7.656 1 17.181 407 VAL A O 1
ATOM 1204 N N . ARG A 1 90 ? 33.553 -10.025 8.152 1 17.18 408 ARG A N 1
ATOM 1205 C CA . ARG A 1 90 ? 33.873 -10.77 6.916 1 18.01 408 ARG A CA 1
ATOM 1206 C C . ARG A 1 90 ? 33.51 -9.961 5.651 1 18.213 408 ARG A C 1
ATOM 1207 O O . ARG A 1 90 ? 34.059 -10.245 4.572 1 18.838 408 ARG A O 1
ATOM 1228 N N . GLN A 1 91 ? 32.548 -9.052 5.739 1 15.553 409 GLN A N 1
ATOM 1229 C CA . GLN A 1 91 ? 32.103 -8.241 4.602 1 16.316 409 GLN A CA 1
ATOM 1230 C C . GLN A 1 91 ? 33.127 -7.167 4.253 1 15.954 409 GLN A C 1
ATOM 1231 O O . GLN A 1 91 ? 33.023 -6.593 3.149 1 16.053 409 GLN A O 1
ATOM 1245 N N . ILE A 1 92 ? 34.044 -6.811 5.182 1 16.498 410 ILE A N 1
ATOM 1246 C CA . ILE A 1 92 ? 35.009 -5.745 4.985 1 16.408 410 ILE A CA 1
ATOM 1247 C C . ILE A 1 92 ? 36.242 -6.386 4.388 1 17.552 410 ILE A C 1
ATOM 1248 O O . ILE A 1 92 ? 37.266 -6.587 5.073 1 17.194 410 ILE A O 1
ATOM 1264 N N . ALA A 1 93 ? 36.096 -6.829 3.123 1 16.547 411 ALA A N 1
ATOM 1265 C CA . ALA A 1 93 ? 37.143 -7.515 2.39 1 16.971 411 ALA A CA 1
ATOM 1266 C C . ALA A 1 93 ? 36.801 -7.41 0.904 1 18.512 411 ALA A C 1
ATOM 1267 O O . ALA A 1 93 ? 35.628 -7.194 0.547 1 17.299 411 ALA A O 1
ATOM 1274 N N . PRO A 1 94 ? 37.771 -7.597 -0.007 1 18.415 412 PRO A N 1
ATOM 1275 C CA . PRO A 1 94 ? 37.432 -7.617 -1.43 1 18.878 412 PRO A CA 1
ATOM 1276 C C . PRO A 1 94 ? 36.393 -8.686 -1.761 1 19.307 412 PRO A C 1
ATOM 1277 O O . PRO A 1 94 ? 36.463 -9.815 -1.278 1 18.216 412 PRO A O 1
ATOM 1288 N N . GLY A 1 95 ? 35.462 -8.396 -2.683 1 19.052 413 GLY A N 1
ATOM 1289 C CA . GLY A 1 95 ? 34.693 -9.454 -3.304 1 19.593 413 GLY A CA 1
ATOM 1290 C C . GLY A 1 95 ? 33.451 -9.871 -2.507 1 20.137 413 GLY A C 1
ATOM 1291 O O . GLY A 1 95 ? 32.911 -10.902 -2.885 1 21.691 413 GLY A O 1
ATOM 1295 N N . GLN A 1 96 ? 33.018 -9.062 -1.541 1 19.718 414 GLN A N 1
ATOM 1296 C CA . GLN A 1 96 ? 31.955 -9.507 -0.638 1 18.945 414 GLN A CA 1
ATOM 1297 C C . GLN A 1 96 ? 30.606 -8.878 -1 1 20.767 414 GLN A C 1
ATOM 1298 O O . GLN A 1 96 ? 30.518 -7.809 -1.611 1 20.478 414 GLN A O 1
ATOM 1312 N N . THR A 1 97 ? 29.533 -9.559 -0.532 1 21.988 415 THR A N 1
ATOM 1313 C CA . THR A 1 97 ? 28.157 -9.073 -0.645 1 21.956 415 THR A CA 1
ATOM 1314 C C . THR A 1 97 ? 27.545 -9.118 0.755 1 21.183 415 THR A C 1
ATOM 1315 O O . THR A 1 97 ? 28.1 -9.787 1.64 1 22.91 415 THR A O 1
ATOM 1333 N N . GLY A 1 98 ? 26.38 -8.503 0.866 1 20.048 416 GLY A N 1
ATOM 1334 C CA . GLY A 1 98 ? 25.634 -8.433 2.113 1 20.376 416 GLY A CA 1
ATOM 1335 C C . GLY A 1 98 ? 25.309 -6.976 2.433 1 19.959 416 GLY A C 1
ATOM 1336 O O . GLY A 1 98 ? 25.685 -6.049 1.7 1 19.945 416 GLY A O 1
ATOM 1340 N N . LYS A 1 99 ? 24.444 -6.7 3.453 1 19.111 417 LYS A N 1
ATOM 1341 C CA . LYS A 1 99 ? 23.958 -5.322 3.558 1 19.405 417 LYS A CA 1
ATOM 1342 C C . LYS A 1 99 ? 25.075 -4.298 3.828 1 17.582 417 LYS A C 1
ATOM 1343 O O . LYS A 1 99 ? 24.932 -3.144 3.483 1 16.965 417 LYS A O 1
ATOM 1362 N N . ILE A 1 100 ? 26.181 -4.699 4.511 1 16.514 418 ILE A N 1
ATOM 1363 C CA . ILE A 1 100 ? 27.27 -3.771 4.801 1 14.967 418 ILE A CA 1
ATOM 1364 C C . ILE A 1 100 ? 28.093 -3.491 3.528 1 14.735 418 ILE A C 1
ATOM 1365 O O . ILE A 1 100 ? 28.23 -2.33 3.152 1 15.547 418 ILE A O 1
ATOM 1381 N N . ALA A 1 101 ? 28.563 -4.538 2.858 1 15.611 419 ALA A N 1
ATOM 1382 C CA . ALA A 1 101 ? 29.359 -4.345 1.624 1 15.648 419 ALA A CA 1
ATOM 1383 C C . ALA A 1 101 ? 28.508 -3.621 0.57 1 17.228 419 ALA A C 1
ATOM 1384 O O . ALA A 1 101 ? 28.98 -2.737 -0.191 1 17.856 419 ALA A O 1
ATOM 1391 N N . ASP A 1 102 ? 27.238 -4.034 0.458 1 17.003 420 ASP A N 1
ATOM 1392 C CA . ASP A 1 102 ? 26.346 -3.498 -0.568 1 16.656 420 ASP A CA 1
ATOM 1393 C C . ASP A 1 102 ? 25.926 -2.07 -0.293 1 17.379 420 ASP A C 1
ATOM 1394 O O . ASP A 1 102 ? 25.862 -1.287 -1.276 1 18.557 420 ASP A O 1
ATOM 1403 N N . TYR A 1 103 ? 25.486 -1.745 0.939 1 16.551 421 TYR A N 1
ATOM 1404 C CA . TYR A 1 103 ? 24.859 -0.439 1.115 1 16.961 421 TYR A CA 1
ATOM 1405 C C . TYR A 1 103 ? 25.562 0.526 2.089 1 17.415 421 TYR A C 1
ATOM 1406 O O . TYR A 1 103 ? 25.057 1.647 2.227 1 16.84 421 TYR A O 1
ATOM 1423 N N . ASN A 1 104 ? 26.716 0.147 2.672 1 15.777 422 ASN A N 1
ATOM 1424 C CA . ASN A 1 104 ? 27.357 0.902 3.753 1 16.205 422 ASN A CA 1
ATOM 1425 C C . ASN A 1 104 ? 28.829 1.223 3.512 1 16.136 422 ASN A C 1
ATOM 1426 O O . ASN A 1 104 ? 29.196 2.41 3.484 1 16.821 422 ASN A O 1
ATOM 1437 N N . TYR A 1 105 ? 29.666 0.182 3.264 1 15.024 423 TYR A N 1
ATOM 1438 C CA . TYR A 1 105 ? 31.107 0.37 3.127 1 16.261 423 TYR A CA 1
ATOM 1439 C C . TYR A 1 105 ? 31.61 -0.718 2.183 1 15.985 423 TYR A C 1
ATOM 1440 O O . TYR A 1 105 ? 31.605 -1.887 2.547 1 14.744 423 TYR A O 1
ATOM 1457 N N . LYS A 1 106 ? 32.153 -0.318 1.01 1 16.317 424 LYS A N 1
ATOM 1458 C CA . LYS A 1 106 ? 32.528 -1.226 -0.06 1 15.414 424 LYS A CA 1
ATOM 1459 C C . LYS A 1 106 ? 34.028 -1.103 -0.343 1 18.04 424 LYS A C 1
ATOM 1460 O O . LYS A 1 106 ? 34.49 -0.044 -0.788 1 18.692 424 LYS A O 1
ATOM 1479 N N . LEU A 1 107 ? 34.738 -2.217 -0.187 1 17.494 425 LEU A N 1
ATOM 1480 C CA . LEU A 1 107 ? 36.097 -2.334 -0.697 1 18.421 425 LEU A CA 1
ATOM 1481 C C . LEU A 1 107 ? 36.108 -2.738 -2.154 1 17.975 425 LEU A C 1
ATOM 1482 O O . LEU A 1 107 ? 35.317 -3.619 -2.576 1 19.407 425 LEU A O 1
ATOM 1498 N N . PRO A 1 108 ? 37.117 -2.268 -2.949 1 20.271 426 PRO A N 1
ATOM 1499 C CA . PRO A 1 108 ? 37.306 -2.746 -4.31 1 22.714 426 PRO A CA 1
ATOM 1500 C C . PRO A 1 108 ? 37.915 -4.148 -4.419 1 22.324 426 PRO A C 1
ATOM 1501 O O . PRO A 1 108 ? 38.502 -4.645 -3.455 1 22.2 426 PRO A O 1
ATOM 1512 N N . ASP A 1 109 ? 37.688 -4.803 -5.554 1 23.011 427 ASP A N 1
ATOM 1513 C CA . ASP A 1 109 ? 38.197 -6.13 -5.768 1 24.212 427 ASP A CA 1
ATOM 1514 C C . ASP A 1 109 ? 39.723 -6.134 -5.644 1 27.219 427 ASP A C 1
ATOM 1515 O O . ASP A 1 109 ? 40.25 -7.168 -5.254 1 30.215 427 ASP A O 1
ATOM 1524 N N . ASP A 1 110 ? 40.387 -5.03 -6.038 1 29.169 428 ASP A N 1
ATOM 1525 C CA . ASP A 1 110 ? 41.843 -4.94 -6.104 1 30.446 428 ASP A CA 1
ATOM 1526 C C . ASP A 1 110 ? 42.431 -4.133 -4.938 1 28.489 428 ASP A C 1
ATOM 1527 O O . ASP A 1 110 ? 43.47 -3.499 -5.072 1 28.998 428 ASP A O 1
ATOM 1536 N N . PHE A 1 111 ? 41.751 -4.137 -3.796 1 26.621 429 PHE A N 1
ATOM 1537 C CA . PHE A 1 111 ? 42.132 -3.333 -2.639 1 24.708 429 PHE A CA 1
ATOM 1538 C C . PHE A 1 111 ? 43.58 -3.579 -2.254 1 25.44 429 PHE A C 1
ATOM 1539 O O . PHE A 1 111 ? 44.032 -4.72 -2.207 1 27.083 429 PHE A O 1
ATOM 1556 N N . THR A 1 112 ? 44.267 -2.464 -1.958 1 25.605 430 THR A N 1
ATOM 1557 C CA . THR A 1 112 ? 45.604 -2.508 -1.401 1 25.797 430 THR A CA 1
ATOM 1558 C C . THR A 1 112 ? 45.531 -1.864 -0.019 1 24.891 430 THR A C 1
ATOM 1559 O O . THR A 1 112 ? 45.376 -0.648 0.1 1 26.795 430 THR A O 1
ATOM 1569 N N . GLY A 1 113 ? 45.614 -2.666 1.044 1 22.652 431 GLY A N 1
ATOM 1570 C CA . GLY A 1 113 ? 45.492 -2.082 2.362 1 21.573 431 GLY A CA 1
ATOM 1571 C C . GLY A 1 113 ? 45.202 -3.165 3.383 1 20.819 431 GLY A C 1
ATOM 1572 O O . GLY A 1 113 ? 45.438 -4.333 3.051 1 20.098 431 GLY A O 1
ATOM 1576 N N . CYS A 1 114 ? 44.912 -2.717 4.604 1 18.796 432 CYS A N 1
ATOM 1577 C CA . CYS A 1 1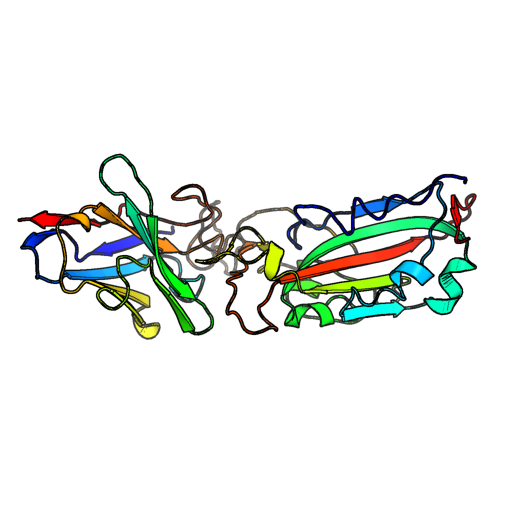14 ? 44.723 -3.646 5.732 1 18.41 432 CYS A CA 1
ATOM 1578 C C . CYS A 1 114 ? 43.393 -3.383 6.424 1 17.648 432 CYS A C 1
ATOM 1579 O O . CYS A 1 114 ? 42.992 -2.237 6.591 1 18.003 432 CYS A O 1
ATOM 1586 N N . VAL A 1 115 ? 42.745 -4.463 6.875 1 17.322 433 VAL A N 1
ATOM 1587 C CA . VAL A 1 115 ? 41.478 -4.389 7.6 1 16.026 433 VAL A CA 1
ATOM 1588 C C . VAL A 1 115 ? 41.773 -4.888 9.027 1 16.208 433 VAL A C 1
ATOM 1589 O O . VAL A 1 115 ? 42.293 -5.98 9.218 1 17.156 433 VAL A O 1
ATOM 1602 N N . ILE A 1 116 ? 41.462 -4.032 10 1 16.452 434 ILE A N 1
ATOM 1603 C CA . ILE A 1 116 ? 41.79 -4.244 11.408 1 16.347 434 ILE A CA 1
ATOM 1604 C C . ILE A 1 116 ? 40.5 -4.182 12.204 1 16.719 434 ILE A C 1
ATOM 1605 O O . ILE A 1 116 ? 39.763 -3.212 12.07 1 17.733 434 ILE A O 1
ATOM 1621 N N . ALA A 1 117 ? 40.258 -5.174 13.08 1 16.482 435 ALA A N 1
ATOM 1622 C CA . ALA A 1 117 ? 39.056 -5.123 13.894 1 14.917 435 ALA A CA 1
ATOM 1623 C C . ALA A 1 117 ? 39.277 -5.73 15.263 1 15.641 435 ALA A C 1
ATOM 1624 O O . ALA A 1 117 ? 40.173 -6.549 15.471 1 16.676 435 ALA A O 1
ATOM 1631 N N . TRP A 1 118 ? 38.432 -5.247 16.236 1 14.925 436 TRP A N 1
ATOM 1632 C CA . TRP A 1 118 ? 38.457 -5.803 17.587 1 15.422 436 TRP A CA 1
ATOM 1633 C C . TRP A 1 118 ? 37.099 -5.621 18.244 1 15.449 436 TRP A C 1
ATOM 1634 O O . TRP A 1 118 ? 36.367 -4.668 17.914 1 15.256 436 TRP A O 1
ATOM 1655 N N . ASN A 1 119 ? 36.812 -6.541 19.187 1 16.304 437 ASN A N 1
ATOM 1656 C CA . ASN A 1 119 ? 35.513 -6.57 19.87 1 16.653 437 ASN A CA 1
ATOM 1657 C C . ASN A 1 119 ? 35.422 -5.305 20.735 1 15.449 437 ASN A C 1
ATOM 1658 O O . ASN A 1 119 ? 36.317 -5.078 21.554 1 19.054 437 ASN A O 1
ATOM 1669 N N . SER A 1 120 ? 34.272 -4.611 20.694 1 15.653 438 SER A N 1
ATOM 1670 C CA . SER A 1 120 ? 34.069 -3.402 21.477 1 15.981 438 SER A CA 1
ATOM 1671 C C . SER A 1 120 ? 32.809 -3.491 22.336 1 17.657 438 SER A C 1
ATOM 1672 O O . SER A 1 120 ? 32.331 -2.456 22.781 1 18.478 438 SER A O 1
ATOM 1679 N N . ASN A 1 121 ? 32.424 -4.721 22.711 1 18.664 439 ASN A N 1
ATOM 1680 C CA . ASN A 1 121 ? 31.245 -4.889 23.573 1 19.103 439 ASN A CA 1
ATOM 1681 C C . ASN A 1 121 ? 31.354 -4.053 24.849 1 21.847 439 ASN A C 1
ATOM 1682 O O . ASN A 1 121 ? 30.347 -3.547 25.34 1 21.417 439 ASN A O 1
ATOM 1693 N N . ASN A 1 122 ? 32.541 -3.998 25.482 1 20.367 440 ASN A N 1
ATOM 1694 C CA . ASN A 1 122 ? 32.737 -3.243 26.701 1 23.235 440 ASN A CA 1
ATOM 1695 C C . ASN A 1 122 ? 32.542 -1.737 26.571 1 23.815 440 ASN A C 1
ATOM 1696 O O . ASN A 1 122 ? 32.299 -1.081 27.593 1 26.091 440 ASN A O 1
ATOM 1707 N N . LEU A 1 123 ? 32.688 -1.169 25.382 1 21.438 441 LEU A N 1
ATOM 1708 C CA . LEU A 1 123 ? 32.562 0.26 25.128 1 21.159 441 LEU A CA 1
ATOM 1709 C C . LEU A 1 123 ? 31.225 0.644 24.485 1 21.279 441 LEU A C 1
ATOM 1710 O O . LEU A 1 123 ? 30.734 1.74 24.719 1 22.986 441 LEU A O 1
ATOM 1726 N N . ASP A 1 124 ? 30.674 -0.256 23.657 1 17.643 442 ASP A N 1
ATOM 1727 C CA . ASP A 1 124 ? 29.642 0.1 22.691 1 17.679 442 ASP A CA 1
ATOM 1728 C C . ASP A 1 124 ? 28.282 -0.558 23.013 1 18.5 442 ASP A C 1
ATOM 1729 O O . ASP A 1 124 ? 27.34 -0.271 22.305 1 20.472 442 ASP A O 1
ATOM 1738 N N . SER A 1 125 ? 28.231 -1.573 23.871 1 18.511 443 SER A N 1
ATOM 1739 C CA . SER A 1 125 ? 26.97 -2.129 24.361 1 20.047 443 SER A CA 1
ATOM 1740 C C . SER A 1 125 ? 26.578 -1.365 25.631 1 21.519 443 SER A C 1
ATOM 1741 O O . SER A 1 125 ? 27.408 -0.883 26.394 1 23.979 443 SER A O 1
ATOM 1753 N N . LYS A 1 126 ? 25.285 -1.409 25.987 1 22.828 444 LYS A N 1
ATOM 1754 C CA . LYS A 1 126 ? 24.779 -0.819 27.216 1 26.91 444 LYS A CA 1
ATOM 1755 C C . LYS A 1 126 ? 23.678 -1.749 27.724 1 25.603 444 LYS A C 1
ATOM 1756 O O . LYS A 1 126 ? 22.981 -2.348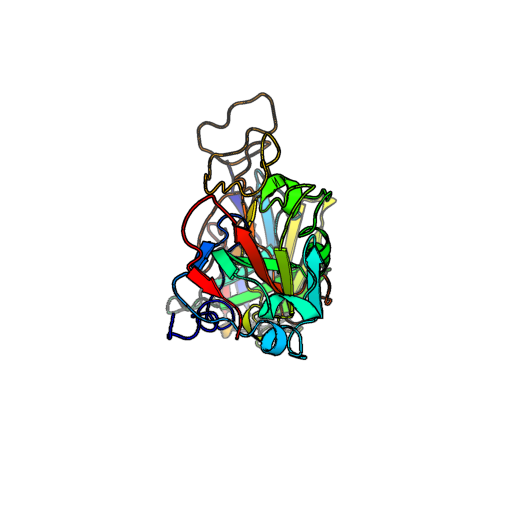 26.897 1 25.259 444 LYS A O 1
ATOM 1775 N N . VAL A 1 127 ? 23.493 -1.726 29.032 1 27.237 445 VAL A N 1
ATOM 1776 C CA . VAL A 1 127 ? 22.391 -2.412 29.669 1 27.585 445 VAL A CA 1
ATOM 1777 C C . VAL A 1 127 ? 21.106 -1.779 29.159 1 25.501 445 VAL A C 1
ATOM 1778 O O . VAL A 1 127 ? 20.982 -0.55 29.013 1 26.581 445 VAL A O 1
ATOM 1791 N N . GLY A 1 128 ? 20.241 -2.663 28.717 1 24.934 446 GLY A N 1
ATOM 1792 C CA . GLY A 1 128 ? 19.01 -2.223 28.054 1 25.091 446 GLY A CA 1
ATOM 1793 C C . GLY A 1 128 ? 19.128 -2.058 26.556 1 24.398 446 GLY A C 1
ATOM 1794 O O . GLY A 1 128 ? 18.124 -1.852 25.869 1 24.034 446 GLY A O 1
ATOM 1798 N N . GLY A 1 129 ? 20.335 -2.092 25.99 1 20.281 447 GLY A N 1
ATOM 1799 C CA . GLY A 1 129 ? 20.606 -1.887 24.576 1 19.761 447 GLY A CA 1
ATOM 1800 C C . GLY A 1 129 ? 21.085 -0.471 24.23 1 19.546 447 GLY A C 1
ATOM 1801 O O . GLY A 1 129 ? 20.514 0.537 24.685 1 19.923 447 GLY A O 1
ATOM 1805 N N . ASN A 1 130 ? 22.169 -0.404 23.452 1 17.511 448 ASN A N 1
ATOM 1806 C CA . ASN A 1 130 ? 22.621 0.785 22.781 1 18.041 448 ASN A CA 1
ATOM 1807 C C . ASN A 1 130 ? 22.14 0.736 21.342 1 15.835 448 ASN A C 1
ATOM 1808 O O . ASN A 1 130 ? 22.582 -0.187 20.62 1 17.109 448 ASN A O 1
ATOM 1819 N N . TYR A 1 131 ? 21.365 1.739 20.915 1 16.988 449 TYR A N 1
ATOM 1820 C CA . TYR A 1 131 ? 20.785 1.824 19.583 1 15.605 449 TYR A CA 1
ATOM 1821 C C . TYR A 1 131 ? 21.391 3.013 18.818 1 17.026 449 TYR A C 1
ATOM 1822 O O . TYR A 1 131 ? 20.898 3.378 17.749 1 17.877 449 TYR A O 1
ATOM 1839 N N . ASN A 1 132 ? 22.491 3.634 19.308 1 16.365 450 ASN A N 1
ATOM 1840 C CA . ASN A 1 132 ? 23.046 4.807 18.625 1 16.386 450 ASN A CA 1
ATOM 1841 C C . ASN A 1 132 ? 23.861 4.51 17.38 1 15.648 450 ASN A C 1
ATOM 1842 O O . ASN A 1 132 ? 24.029 5.436 16.578 1 16.797 450 ASN A O 1
ATOM 1853 N N . TYR A 1 133 ? 24.274 3.27 17.13 1 15.362 451 TYR A N 1
ATOM 1854 C CA . TYR A 1 133 ? 24.991 2.87 15.924 1 15.516 451 TYR A CA 1
ATOM 1855 C C . TYR A 1 133 ? 24.007 2.403 14.872 1 14.698 451 TYR A C 1
ATOM 1856 O O . TYR A 1 133 ? 23.164 1.559 15.162 1 16.106 451 TYR A O 1
ATOM 1873 N N . LEU A 1 134 ? 24.088 3.027 13.682 1 13.149 452 LEU A N 1
ATOM 1874 C CA . LEU A 1 134 ? 23.15 2.822 12.594 1 13.528 452 LEU A CA 1
ATOM 1875 C C . LEU A 1 134 ? 23.848 2.159 11.389 1 14.087 452 LEU A C 1
ATOM 1876 O O . LEU A 1 134 ? 25.061 2.324 11.164 1 16.617 452 LEU A O 1
ATOM 1892 N N . TYR A 1 135 ? 23.034 1.509 10.56 1 15.279 453 TYR A N 1
ATOM 1893 C CA . TYR A 1 135 ? 23.454 1.036 9.237 1 15.798 453 TYR A CA 1
ATOM 1894 C C . TYR A 1 135 ? 22.302 1.293 8.229 1 16.736 453 TYR A C 1
ATOM 1895 O O . TYR A 1 135 ? 21.142 1.425 8.608 1 17.319 453 TYR A O 1
ATOM 1912 N N . ARG A 1 136 ? 22.662 1.426 6.954 1 14.243 454 ARG A N 1
ATOM 1913 C CA . ARG A 1 136 ? 21.697 1.584 5.888 1 14.889 454 ARG A CA 1
ATOM 1914 C C . ARG A 1 136 ? 21.183 0.209 5.481 1 16.185 454 ARG A C 1
ATOM 1915 O O . ARG A 1 136 ? 21.967 -0.675 5.172 1 16.378 454 ARG A O 1
ATOM 1936 N N . LEU A 1 137 ? 19.857 -0.006 5.578 1 16.896 455 LEU A N 1
ATOM 1937 C CA . LEU A 1 137 ? 19.2 -1.273 5.291 1 18.322 455 LEU A CA 1
ATOM 1938 C C . LEU A 1 137 ? 18.581 -1.305 3.899 1 18.257 455 LEU A C 1
ATOM 1939 O O . LEU A 1 137 ? 18.366 -2.414 3.395 1 19.181 455 LEU A O 1
ATOM 1955 N N . PHE A 1 138 ? 18.207 -0.138 3.315 1 19.424 456 PHE A N 1
ATOM 1956 C CA . PHE A 1 138 ? 17.583 -0.074 1.988 1 20.794 456 PHE A CA 1
ATOM 1957 C C . PHE A 1 138 ? 18.357 0.889 1.092 1 20.994 456 PHE A C 1
ATOM 1958 O O . PHE A 1 138 ? 18.719 1.969 1.536 1 20.325 456 PHE A O 1
ATOM 1975 N N . ARG A 1 139 ? 18.555 0.517 -0.17 1 22.355 457 ARG A N 1
ATOM 1976 C CA . ARG A 1 139 ? 19.19 1.382 -1.164 1 21.761 457 ARG A CA 1
ATOM 1977 C C . ARG A 1 139 ? 18.795 0.867 -2.546 1 22.878 457 ARG A C 1
ATOM 1978 O O . ARG A 1 139 ? 18.615 -0.342 -2.775 1 24.67 457 ARG A O 1
ATOM 1999 N N . LYS A 1 140 ? 18.587 1.796 -3.485 1 24.428 458 LYS A N 1
ATOM 2000 C CA . LYS A 1 140 ? 18.188 1.421 -4.839 1 28.721 458 LYS A CA 1
ATOM 2001 C C . LYS A 1 140 ? 19.279 0.669 -5.624 1 27.426 458 LYS A C 1
ATOM 2002 O O . LYS A 1 140 ? 18.958 -0.048 -6.584 1 28.298 458 LYS A O 1
ATOM 2021 N N . SER A 1 141 ? 20.527 0.857 -5.269 1 25.436 459 SER A N 1
ATOM 2022 C CA . SER A 1 141 ? 21.658 0.248 -5.965 1 26.045 459 SER A CA 1
ATOM 2023 C C . SER A 1 141 ? 22.793 0.09 -4.956 1 23.119 459 SER A C 1
ATOM 2024 O O . SER A 1 141 ? 22.804 0.747 -3.928 1 21.531 459 SER A O 1
ATOM 2031 N N . ASN A 1 142 ? 23.778 -0.75 -5.289 1 21.529 460 ASN A N 1
ATOM 2032 C CA . ASN A 1 142 ? 24.924 -0.92 -4.427 1 21.291 460 ASN A CA 1
ATOM 2033 C C . ASN A 1 142 ? 25.913 0.233 -4.521 1 21.652 460 ASN A C 1
ATOM 2034 O O . ASN A 1 142 ? 26.089 0.851 -5.57 1 22.141 460 ASN A O 1
ATOM 2045 N N . LEU A 1 143 ? 26.591 0.487 -3.408 1 20.596 461 LEU A N 1
ATOM 2046 C CA . LEU A 1 143 ? 27.71 1.409 -3.389 1 20.164 461 LEU A CA 1
ATOM 2047 C C . LEU A 1 143 ? 28.836 0.962 -4.335 1 21.743 461 LEU A C 1
ATOM 2048 O O . LEU A 1 143 ? 29.143 -0.229 -4.475 1 21.753 461 LEU A O 1
ATOM 2064 N N . LYS A 1 144 ? 29.486 1.971 -4.941 1 20.328 462 LYS A N 1
ATOM 2065 C CA . LYS A 1 144 ? 30.778 1.759 -5.57 1 23.499 462 LYS A CA 1
ATOM 2066 C C . LYS A 1 144 ? 31.883 1.764 -4.534 1 20.967 462 LYS A C 1
ATOM 2067 O O . LYS A 1 144 ? 31.717 2.256 -3.42 1 19.869 462 LYS A O 1
ATOM 2086 N N . PRO A 1 145 ? 33.076 1.218 -4.828 1 21.499 463 PRO A N 1
ATOM 2087 C CA . PRO A 1 145 ? 34.118 1.164 -3.815 1 21.17 463 PRO A CA 1
ATOM 2088 C C . PRO A 1 145 ? 34.43 2.54 -3.205 1 21.452 463 PRO A C 1
ATOM 2089 O O . PRO A 1 145 ? 34.59 3.524 -3.973 1 22.165 463 PRO A O 1
ATOM 2100 N N . PHE A 1 146 ? 34.51 2.574 -1.874 1 19.645 464 PHE A N 1
ATOM 2101 C CA . PHE A 1 146 ? 34.813 3.778 -1.095 1 19.137 464 PHE A CA 1
ATOM 2102 C C . PHE A 1 146 ? 33.755 4.894 -1.201 1 18.999 464 PHE A C 1
ATOM 2103 O O . PHE A 1 146 ? 34.045 6.055 -0.839 1 20.95 464 PHE A O 1
ATOM 2120 N N . GLU A 1 147 ? 32.549 4.602 -1.677 1 19.58 465 GLU A N 1
ATOM 2121 C CA . GLU A 1 147 ? 31.492 5.606 -1.691 1 20.259 465 GLU A CA 1
ATOM 2122 C C . GLU A 1 147 ? 30.945 5.766 -0.277 1 17.747 465 GLU A C 1
ATOM 2123 O O . GLU A 1 147 ? 30.95 4.815 0.505 1 16.338 465 GLU A O 1
ATOM 2135 N N . ARG A 1 148 ? 30.428 6.99 -0.02 1 18.458 466 ARG A N 1
ATOM 2136 C CA . ARG A 1 148 ? 29.766 7.309 1.246 1 16.209 466 ARG A CA 1
ATOM 2137 C C . ARG A 1 148 ? 28.44 7.95 0.921 1 16.081 466 ARG A C 1
ATOM 2138 O O . ARG A 1 148 ? 28.404 8.915 0.164 1 18.27 466 ARG A O 1
ATOM 2178 N N . ASP A 1 149 ? 27.355 7.411 1.557 1 17.397 467 ASP A N 1
ATOM 2179 C CA . ASP A 1 149 ? 25.986 7.884 1.343 1 17.853 467 ASP A CA 1
ATOM 2180 C C . ASP A 1 149 ? 25.383 8.186 2.714 1 16.625 467 ASP A C 1
ATOM 2181 O O . ASP A 1 149 ? 25.177 7.24 3.499 1 17.042 467 ASP A O 1
ATOM 2190 N N . ILE A 1 150 ? 25.181 9.477 3.012 1 18.157 468 ILE A N 1
ATOM 2191 C CA . ILE A 1 150 ? 24.56 9.862 4.304 1 18.008 468 ILE A CA 1
ATOM 2192 C C . ILE A 1 150 ? 23.131 10.377 4.151 1 20.394 468 ILE A C 1
ATOM 2193 O O . ILE A 1 150 ? 22.584 11.027 5.077 1 19.951 468 ILE A O 1
ATOM 2209 N N . SER A 1 151 ? 22.52 10.144 2.977 1 19.841 469 SER A N 1
ATOM 2210 C CA . SER A 1 151 ? 21.202 10.672 2.658 1 21.162 469 SER A CA 1
ATOM 2211 C C . SER A 1 151 ? 20.157 9.881 3.49 1 20.056 469 SER A C 1
ATOM 2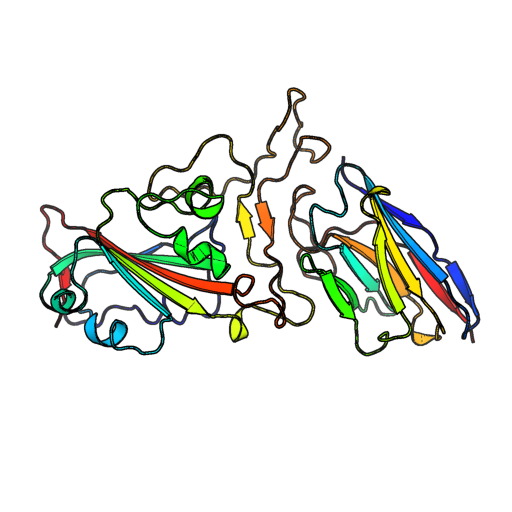212 O O . SER A 1 151 ? 20.427 8.776 3.977 1 19.462 469 SER A O 1
ATOM 2219 N N . THR A 1 152 ? 19.011 10.525 3.712 1 21.455 470 THR A N 1
ATOM 2220 C CA . THR A 1 152 ? 17.934 9.959 4.539 1 22.41 470 THR A CA 1
ATOM 2221 C C . THR A 1 152 ? 16.596 10.105 3.838 1 23.59 470 THR A C 1
ATOM 2222 O O . THR A 1 152 ? 15.559 10.302 4.505 1 24.726 470 THR A O 1
ATOM 2232 N N . GLU A 1 153 ? 16.563 9.931 2.516 1 21.747 471 GLU A N 1
ATOM 2233 C CA . GLU A 1 153 ? 15.305 9.988 1.808 1 23.452 471 GLU A CA 1
ATOM 2234 C C . GLU A 1 153 ? 14.517 8.696 2.042 1 20.157 471 GLU A C 1
ATOM 2235 O O . GLU A 1 153 ? 15.083 7.631 2.153 1 20.649 471 GLU A O 1
ATOM 2247 N N . ILE A 1 154 ? 13.194 8.83 2.173 1 22.355 472 ILE A N 1
ATOM 2248 C CA . ILE A 1 154 ? 12.335 7.671 2.333 1 23.253 472 ILE A CA 1
ATOM 2249 C C . ILE A 1 154 ? 12.416 6.743 1.123 1 23.63 472 ILE A C 1
ATOM 2250 O O . ILE A 1 154 ? 12.275 7.227 -0.004 1 26.737 472 ILE A O 1
ATOM 2274 N N . TYR A 1 155 ? 12.641 5.439 1.371 1 23.132 473 TYR A N 1
ATOM 2275 C CA . TYR A 1 155 ? 12.779 4.415 0.322 1 23.496 473 TYR A CA 1
ATOM 2276 C C . TYR A 1 155 ? 11.409 3.934 -0.099 1 27.407 473 TYR A C 1
ATOM 2277 O O . TYR A 1 155 ? 10.651 3.381 0.699 1 27.35 473 TYR A O 1
ATOM 2294 N N . GLN A 1 156 ? 11.117 4.164 -1.392 1 28.547 474 GLN A N 1
ATOM 2295 C CA . GLN A 1 156 ? 9.869 3.784 -2.012 1 33.755 474 GLN A CA 1
ATOM 2296 C C . GLN A 1 156 ? 10.028 2.334 -2.455 1 38.632 474 GLN A C 1
ATOM 2297 O O . GLN A 1 156 ? 10.65 2.09 -3.493 1 36.619 474 GLN A O 1
ATOM 2311 N N . ALA A 1 157 ? 9.502 1.397 -1.655 1 39.52 475 ALA A N 1
ATOM 2312 C CA . ALA A 1 157 ? 9.648 -0.03 -1.909 1 42.044 475 ALA A CA 1
ATOM 2313 C C . ALA A 1 157 ? 8.643 -0.524 -2.948 1 46.707 475 ALA A C 1
ATOM 2314 O O . ALA A 1 157 ? 8.895 -1.571 -3.545 1 51.498 475 ALA A O 1
ATOM 2321 N N . GLY A 1 158 ? 7.521 0.185 -3.146 1 44.933 476 GLY A N 1
ATOM 2322 C CA . GLY A 1 158 ? 6.516 -0.206 -4.116 1 48.407 476 GLY A CA 1
ATOM 2323 C C . GLY A 1 158 ? 6.314 0.854 -5.196 1 50.009 476 GLY A C 1
ATOM 2324 O O . GLY A 1 158 ? 7.22 1.634 -5.509 1 50.685 476 GLY A O 1
ATOM 2328 N N . SER A 1 159 ? 5.121 0.834 -5.795 1 53.11 477 SER A N 1
ATOM 2329 C CA . SER A 1 159 ? 4.811 1.734 -6.894 1 54.916 477 SER A CA 1
ATOM 2330 C C . SER A 1 159 ? 3.993 2.939 -6.416 1 53.968 477 SER A C 1
ATOM 2331 O O . SER A 1 159 ? 3.852 3.909 -7.161 1 55.914 477 SER A O 1
ATOM 2338 N N . THR A 1 160 ? 3.554 2.962 -5.141 1 54.814 478 THR A N 1
ATOM 2339 C CA . THR A 1 160 ? 2.95 4.165 -4.566 1 53.55 478 THR A CA 1
ATOM 2340 C C . THR A 1 160 ? 4.059 5.118 -4.084 1 50.935 478 THR A C 1
ATOM 2341 O O . THR A 1 160 ? 4.911 4.69 -3.298 1 45.693 478 THR A O 1
ATOM 2351 N N . PRO A 1 161 ? 4.073 6.435 -4.459 1 53.994 479 PRO A N 1
ATOM 2352 C CA . PRO A 1 161 ? 5.005 7.4 -3.858 1 54.644 479 PRO A CA 1
ATOM 2353 C C . PRO A 1 161 ? 4.744 7.64 -2.368 1 46.94 479 PRO A C 1
ATOM 2354 O O . PRO A 1 161 ? 3.628 7.423 -1.889 1 43.138 479 PRO A O 1
ATOM 2365 N N . CYS A 1 162 ? 5.771 8.121 -1.659 1 42.863 480 CYS A N 1
ATOM 2366 C CA . CYS A 1 162 ? 5.709 8.246 -0.207 1 44.254 480 CYS A CA 1
ATOM 2367 C C . CYS A 1 162 ? 5.372 9.657 0.316 1 45.793 480 CYS A C 1
ATOM 2368 O O . CYS A 1 162 ? 4.904 9.765 1.449 1 42.992 480 CYS A O 1
ATOM 2375 N N . ASN A 1 163 ? 5.644 10.737 -0.451 1 49.551 481 ASN A N 1
ATOM 2376 C CA . ASN A 1 163 ? 5.377 12.117 -0.039 1 52.05 481 ASN A CA 1
ATOM 2377 C C . ASN A 1 163 ? 6.036 12.499 1.304 1 52.552 481 ASN A C 1
ATOM 2378 O O . ASN A 1 163 ? 5.46 13.279 2.065 1 55.293 481 ASN A O 1
ATOM 2389 N N . GLY A 1 164 ? 7.238 11.971 1.602 1 51.145 482 GLY A N 1
ATOM 2390 C CA . GLY A 1 164 ? 7.977 12.297 2.823 1 48.568 482 GLY A CA 1
ATOM 2391 C C . GLY A 1 164 ? 7.43 11.643 4.103 1 47.645 482 GLY A C 1
ATOM 2392 O O . GLY A 1 164 ? 7.856 12.003 5.192 1 45.761 482 GLY A O 1
ATOM 2396 N N . VAL A 1 165 ? 6.543 10.637 3.989 1 42.344 483 VAL A N 1
ATOM 2397 C CA . VAL A 1 165 ? 5.894 10.03 5.139 1 39.41 483 VAL A CA 1
ATOM 2398 C C . VAL A 1 165 ? 6.216 8.544 5.136 1 32.014 483 VAL A C 1
ATOM 2399 O O . VAL A 1 165 ? 5.933 7.855 4.177 1 32.773 483 VAL A O 1
ATOM 2412 N N . GLU A 1 166 ? 6.779 8.044 6.239 1 28.594 484 GLU A N 1
ATOM 2413 C CA . GLU A 1 166 ? 6.962 6.631 6.444 1 26.417 484 GLU A CA 1
ATOM 2414 C C . GLU A 1 166 ? 5.628 5.922 6.559 1 26.932 484 GLU A C 1
ATOM 2415 O O . GLU A 1 166 ? 4.669 6.48 7.054 1 28.738 484 GLU A O 1
ATOM 2427 N N . GLY A 1 167 ? 5.608 4.669 6.123 1 26.935 485 GLY A N 1
ATOM 2428 C CA . GLY A 1 167 ? 4.417 3.854 6.159 1 28.217 485 GLY A CA 1
ATOM 2429 C C . GLY A 1 167 ? 4.633 2.558 5.38 1 27.648 485 GLY A C 1
ATOM 2430 O O . GLY A 1 167 ? 5.763 2.068 5.183 1 26.319 485 GLY A O 1
ATOM 2434 N N . PHE A 1 168 ? 3.498 1.957 5.032 1 31.943 486 PHE A N 1
ATOM 2435 C CA . PHE A 1 168 ? 3.505 0.76 4.198 1 34.353 486 PHE A CA 1
ATOM 2436 C C . PHE A 1 168 ? 4.311 1.047 2.914 1 31.709 486 PHE A C 1
ATOM 2437 O O . PHE A 1 168 ? 4.024 2.026 2.222 1 32.861 486 PHE A O 1
ATOM 2454 N N . ASN A 1 169 ? 5.289 0.193 2.652 1 31.603 487 ASN A N 1
ATOM 2455 C CA . ASN A 1 169 ? 6.229 0.224 1.535 1 33.873 487 ASN A CA 1
ATOM 2456 C C . ASN A 1 169 ? 6.936 1.576 1.399 1 33.451 487 ASN A C 1
ATOM 2457 O O . ASN A 1 169 ? 7.357 1.95 0.286 1 32.824 487 ASN A O 1
ATOM 2468 N N . CYS A 1 170 ? 7.076 2.308 2.527 1 29.576 488 CYS A N 1
ATOM 2469 C CA . CYS A 1 170 ? 7.695 3.629 2.538 1 26.328 488 CYS A CA 1
ATOM 2470 C C . CYS A 1 170 ? 8.626 3.668 3.764 1 24.51 488 CYS A C 1
ATOM 2471 O O . CYS A 1 170 ? 8.193 3.957 4.868 1 23.568 488 CYS A O 1
ATOM 2478 N N . TYR A 1 171 ? 9.875 3.362 3.558 1 22.515 489 TYR A N 1
ATOM 2479 C CA . TYR A 1 171 ? 10.786 3.042 4.664 1 21.69 489 TYR A CA 1
ATOM 2480 C C . TYR A 1 171 ? 11.824 4.136 4.836 1 22.488 489 TYR A C 1
ATOM 2481 O O . TYR A 1 171 ? 12.637 4.396 3.938 1 21.097 489 TYR A O 1
ATOM 2498 N N . PHE A 1 172 ? 11.956 4.651 6.063 1 19.428 490 PHE A N 1
ATOM 2499 C CA . PHE A 1 172 ? 13.175 5.329 6.437 1 18.618 490 PHE A CA 1
ATOM 2500 C C . PHE A 1 172 ? 14.347 4.358 6.248 1 17.932 490 PHE A C 1
ATOM 2501 O O . PHE A 1 172 ? 14.2 3.17 6.54 1 18.762 490 PHE A O 1
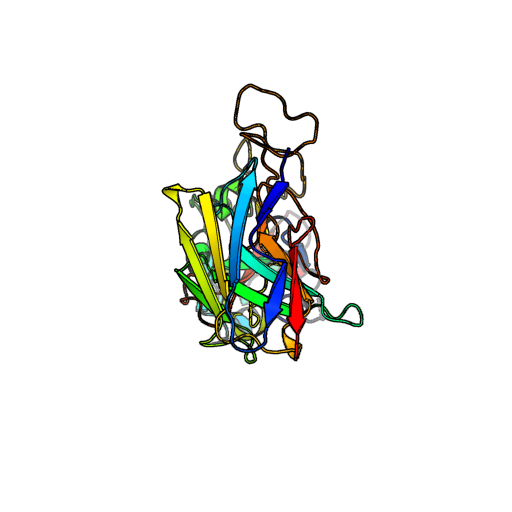ATOM 2518 N N . PRO A 1 173 ? 15.488 4.766 5.636 1 16.901 491 PRO A N 1
ATOM 2519 C CA . PRO A 1 173 ? 16.431 3.792 5.122 1 17.586 491 PRO A CA 1
ATOM 2520 C C . PRO A 1 173 ? 17.489 3.265 6.067 1 16.34 491 PRO A C 1
ATOM 2521 O O . PRO A 1 173 ? 18.282 2.392 5.705 1 16.593 491 PRO A O 1
ATOM 2532 N N . LEU A 1 174 ? 17.587 3.886 7.27 1 15.862 492 LEU A N 1
ATOM 2533 C CA . LEU A 1 174 ? 18.555 3.544 8.268 1 15.201 492 LEU A CA 1
ATOM 2534 C C . LEU A 1 174 ? 17.875 2.711 9.353 1 16.698 492 LEU A C 1
ATOM 2535 O O . LEU A 1 174 ? 16.675 2.844 9.671 1 17.577 492 LEU A O 1
ATOM 2551 N N . GLN A 1 175 ? 18.717 1.963 10.011 1 16.102 493 GLN A N 1
ATOM 2552 C CA . GLN A 1 175 ? 18.266 1.06 11.084 1 16.168 493 GLN A CA 1
ATOM 2553 C C . GLN A 1 175 ? 19.347 1.032 12.17 1 16.536 493 GLN A C 1
ATOM 2554 O O . GLN A 1 175 ? 20.554 0.87 11.877 1 17.085 493 GLN A O 1
ATOM 2568 N N . SER A 1 176 ? 18.897 1.035 13.432 1 16.359 494 SER A N 1
ATOM 2569 C CA . SER A 1 176 ? 19.799 0.818 14.559 1 15.957 494 SER A CA 1
ATOM 2570 C C . SER A 1 176 ? 20.226 -0.633 14.667 1 17.271 494 SER A C 1
ATOM 2571 O O . SER A 1 176 ? 19.43 -1.569 14.651 1 17.687 494 SER A O 1
ATOM 2578 N N . TYR A 1 177 ? 21.529 -0.826 14.933 1 14.115 495 TYR A N 1
ATOM 2579 C CA . TYR A 1 177 ? 21.928 -2.022 15.673 1 16.239 495 TYR A CA 1
ATOM 2580 C C . TYR A 1 177 ? 21.404 -1.946 17.103 1 16.002 495 TYR A C 1
ATOM 2581 O O . TYR A 1 177 ? 21.368 -0.88 17.701 1 16.314 495 TYR A O 1
ATOM 2598 N N . GLY A 1 178 ? 21.103 -3.101 17.68 1 17.661 496 GLY A N 1
ATOM 2599 C CA . GLY A 1 178 ? 20.745 -3.199 19.089 1 21.181 496 GLY A CA 1
ATOM 2600 C C . GLY A 1 178 ? 21.846 -3.929 19.848 1 22.189 496 GLY A C 1
ATOM 2601 O O . GLY A 1 178 ? 21.809 -5.139 19.916 1 23.698 496 GLY A O 1
ATOM 2605 N N . PHE A 1 179 ? 22.818 -3.173 20.366 1 19.125 497 PHE A N 1
ATOM 2606 C CA . PHE A 1 179 ? 23.946 -3.795 21.064 1 20.686 497 PHE A CA 1
ATOM 2607 C C . PHE A 1 179 ? 23.689 -3.81 22.581 1 20.781 497 PHE A C 1
ATOM 2608 O O . PHE A 1 179 ? 23.745 -2.795 23.273 1 20.623 497 PHE A O 1
ATOM 2625 N N . GLN A 1 180 ? 23.454 -4.997 23.116 1 22.701 498 GLN A N 1
ATOM 2626 C CA . GLN A 1 180 ? 23.274 -5.219 24.533 1 27.094 498 GLN A CA 1
ATOM 2627 C C . GLN A 1 180 ? 24.291 -6.278 24.946 1 26.326 498 GLN A C 1
ATOM 2628 O O . GLN A 1 180 ? 24.645 -7.157 24.143 1 23.884 498 GLN A O 1
ATOM 2642 N N . PRO A 1 181 ? 24.813 -6.213 26.201 1 27.876 499 PRO A N 1
ATOM 2643 C CA . PRO A 1 181 ? 26.016 -6.945 26.567 1 29.681 499 PRO A CA 1
ATOM 2644 C C . PRO A 1 181 ? 25.931 -8.473 26.491 1 30.086 499 PRO A C 1
ATOM 2645 O O . PRO A 1 181 ? 26.975 -9.084 26.356 1 30.621 499 PRO A O 1
ATOM 2656 N N . THR A 1 182 ? 24.732 -9.085 26.57 1 27.097 500 THR A N 1
ATOM 2657 C CA . THR A 1 182 ? 24.62 -10.532 26.516 1 28.884 500 THR A CA 1
ATOM 2658 C C . THR A 1 182 ? 24.285 -11.042 25.113 1 26.666 500 THR A C 1
ATOM 2659 O O . THR A 1 182 ? 23.951 -12.214 24.984 1 31.484 500 THR A O 1
ATOM 2669 N N . ASN A 1 183 ? 24.37 -10.196 24.093 1 25.681 501 ASN A N 1
ATOM 2670 C CA . ASN A 1 183 ? 24.321 -10.644 22.707 1 25.979 501 ASN A CA 1
ATOM 2671 C C . ASN A 1 183 ? 25.384 -11.749 22.508 1 24.758 501 ASN A C 1
ATOM 2672 O O . ASN A 1 183 ? 26.399 -11.76 23.187 1 24.585 501 ASN A O 1
ATOM 2683 N N . GLY A 1 184 ? 25.103 -12.736 21.64 1 26.48 502 GLY A N 1
ATOM 2684 C CA . GLY A 1 184 ? 26.176 -13.623 21.213 1 26.275 502 GLY A CA 1
ATOM 2685 C C . GLY A 1 184 ? 27.243 -12.833 20.457 1 23.399 502 GLY A C 1
ATOM 2686 O O . GLY A 1 184 ? 26.951 -11.74 20.002 1 22.663 502 GLY A O 1
ATOM 2690 N N . VAL A 1 185 ? 28.47 -13.368 20.373 1 25.02 503 VAL A N 1
ATOM 2691 C CA . VAL A 1 185 ? 29.627 -12.612 19.866 1 26.832 503 VAL A CA 1
ATOM 2692 C C . VAL A 1 185 ? 29.445 -12.17 18.417 1 23.664 503 VAL A C 1
ATOM 2693 O O . VAL A 1 185 ? 29.905 -11.096 18.061 1 22.784 503 VAL A O 1
ATOM 2717 N N . GLY A 1 186 ? 28.646 -12.88 17.603 1 23.69 504 GLY A N 1
ATOM 2718 C CA . GLY A 1 186 ? 28.36 -12.415 16.256 1 23.559 504 GLY A CA 1
ATOM 2719 C C . GLY A 1 186 ? 27.512 -11.152 16.178 1 23.012 504 GLY A C 1
ATOM 2720 O O . GLY A 1 186 ? 27.609 -10.44 15.173 1 20.767 504 GLY A O 1
ATOM 2724 N N . TYR A 1 187 ? 26.709 -10.871 17.249 1 20.584 505 TYR A N 1
ATOM 2725 C CA A TYR A 1 187 ? 25.839 -9.738 17.383 0.5 21.475 505 TYR A CA 1
ATOM 2726 C CA B TYR A 1 187 ? 25.846 -9.69 17.314 0.5 20.577 505 TYR A CA 1
ATOM 2727 C C . TYR A 1 187 ? 26.458 -8.659 18.279 1 21.151 505 TYR A C 1
ATOM 2728 O O . TYR A 1 187 ? 25.841 -7.624 18.523 1 24.515 505 TYR A O 1
ATOM 2761 N N . GLN A 1 188 ? 27.707 -8.855 18.73 1 18.281 506 GLN A N 1
ATOM 2762 C CA . GLN A 1 188 ? 28.386 -7.821 19.502 1 15.848 506 GLN A CA 1
ATOM 2763 C C . GLN A 1 188 ? 29.034 -6.795 18.584 1 16.097 506 GLN A C 1
ATOM 2764 O O . GLN A 1 188 ? 29.422 -7.088 17.444 1 15.578 506 GLN A O 1
ATOM 2778 N N . PRO A 1 189 ? 29.236 -5.555 19.06 1 15.906 507 PRO A N 1
ATOM 2779 C CA . PRO A 1 189 ? 29.887 -4.517 18.276 1 14.908 507 PRO A CA 1
ATOM 2780 C C . PRO A 1 189 ? 31.395 -4.748 18.164 1 15.026 507 PRO A C 1
ATOM 2781 O O . PRO A 1 189 ? 32.041 -5.223 19.106 1 15.561 507 PRO A O 1
ATOM 2792 N N . TYR A 1 190 ? 31.915 -4.516 16.958 1 14.81 508 TYR A N 1
ATOM 2793 C CA . TYR A 1 190 ? 33.335 -4.553 16.618 1 14.771 508 TYR A CA 1
ATOM 2794 C C . TYR A 1 190 ? 33.694 -3.217 16.025 1 13.426 508 TYR A C 1
ATOM 2795 O O . TYR A 1 190 ? 33.011 -2.698 15.147 1 14.527 508 TYR A O 1
ATOM 2812 N N . ARG A 1 191 ? 34.779 -2.632 16.534 1 14.222 509 ARG A N 1
ATOM 2813 C CA . ARG A 1 191 ? 35.414 -1.456 15.972 1 14.16 509 ARG A CA 1
ATOM 2814 C C . ARG A 1 191 ? 36.337 -1.893 14.826 1 14.083 509 ARG A C 1
ATOM 2815 O O . ARG A 1 191 ? 37.028 -2.914 14.952 1 15.126 509 ARG A O 1
ATOM 2836 N N . VAL A 1 192 ? 36.275 -1.141 13.708 1 14.495 510 VAL A N 1
ATOM 2837 C CA . VAL A 1 192 ? 37.04 -1.487 12.518 1 15.339 510 VAL A CA 1
ATOM 2838 C C . VAL A 1 192 ? 37.81 -0.256 12.078 1 15.347 510 VAL A C 1
ATOM 2839 O O . VAL A 1 192 ? 37.267 0.861 12.032 1 15.205 510 VAL A O 1
ATOM 2852 N N . VAL A 1 193 ? 39.102 -0.499 11.696 1 14.176 511 VAL A N 1
ATOM 2853 C CA . VAL A 1 193 ? 39.921 0.497 11.007 1 15.364 511 VAL A CA 1
ATOM 2854 C C . VAL A 1 193 ? 40.382 -0.14 9.698 1 16.469 511 VAL A C 1
ATOM 2855 O O . VAL A 1 193 ? 40.999 -1.185 9.699 1 16.667 511 VAL A O 1
ATOM 2868 N N . VAL A 1 194 ? 40.167 0.572 8.566 1 16.216 512 VAL A N 1
ATOM 2869 C CA . VAL A 1 194 ? 40.643 0.149 7.272 1 17.021 512 VAL A CA 1
ATOM 2870 C C . VAL A 1 194 ? 41.726 1.119 6.864 1 17.136 512 VAL A C 1
ATOM 2871 O O . VAL A 1 194 ? 41.475 2.296 6.725 1 17.536 512 VAL A O 1
ATOM 2884 N N . LEU A 1 195 ? 42.954 0.614 6.665 1 17.518 513 LEU A N 1
ATOM 2885 C CA . LEU A 1 195 ? 44.083 1.405 6.176 1 19.06 513 LEU A CA 1
ATOM 2886 C C . LEU A 1 195 ? 44.206 1.21 4.662 1 19.557 513 LEU A C 1
ATOM 2887 O O . LEU A 1 195 ? 44.377 0.063 4.22 1 20.426 513 LEU A O 1
ATOM 2903 N N . SER A 1 196 ? 44.174 2.298 3.881 1 18.966 514 SER A N 1
ATOM 2904 C CA . SER A 1 196 ? 44.452 2.22 2.439 1 21.143 514 SER A CA 1
ATOM 2905 C C . SER A 1 196 ? 45.701 2.999 2.104 1 23.891 514 SER A C 1
ATOM 2906 O O . SER A 1 196 ? 45.958 4.075 2.684 1 21.693 514 SER A O 1
ATOM 2918 N N . PHE A 1 197 ? 46.461 2.467 1.134 1 28.997 515 PHE A N 1
ATOM 2919 C CA . PHE A 1 197 ? 47.776 2.967 0.776 1 32.371 515 PHE A CA 1
ATOM 2920 C C . PHE A 1 197 ? 47.777 3.478 -0.666 1 36.567 515 PHE A C 1
ATOM 2921 O O . PHE A 1 197 ? 47.38 2.726 -1.547 1 41.324 515 PHE A O 1
ATOM 2938 N N . GLU A 1 198 ? 48.063 4.781 -0.821 1 40.049 516 GLU A N 1
ATOM 2939 C CA . GLU A 1 198 ? 47.94 5.574 -2.04 1 47.864 516 GLU A CA 1
ATOM 2940 C C . GLU A 1 198 ? 49.355 5.947 -2.498 1 49.159 516 GLU A C 1
ATOM 2941 O O . GLU A 1 198 ? 50.073 6.63 -1.764 1 45.726 516 GLU A O 1
ATOM 2953 N N . LEU A 1 199 ? 49.719 5.538 -3.718 1 53.603 517 LEU A N 1
ATOM 2954 C CA . LEU A 1 199 ? 50.957 5.973 -4.348 1 59.329 517 LEU A CA 1
ATOM 2955 C C . LEU A 1 199 ? 50.575 6.729 -5.62 1 64.539 517 LEU A C 1
ATOM 2956 O O . LEU A 1 199 ? 49.952 6.167 -6.522 1 63.071 517 LEU A O 1
ATOM 2972 N N . LEU A 1 200 ? 50.853 8.037 -5.619 1 67.944 518 LEU A N 1
ATOM 2973 C CA . LEU A 1 200 ? 50.722 8.893 -6.79 1 74.844 518 LEU A CA 1
ATOM 2974 C C . LEU A 1 200 ? 52.104 9.039 -7.433 1 83.231 518 LEU A C 1
ATOM 2975 O O . LEU A 1 200 ? 53.011 8.286 -7.069 1 80.109 518 LEU A O 1
ATOM 2991 N N . HIS A 1 201 ? 52.215 9.919 -8.453 1 91.841 519 HIS A N 1
ATOM 2992 C CA . HIS A 1 201 ? 53.479 10.395 -9.018 1 97.412 519 HIS A CA 1
ATOM 2993 C C . HIS A 1 201 ? 53.774 11.773 -8.406 1 96.868 519 HIS A C 1
ATOM 2994 O O . HIS A 1 201 ? 53.696 12.799 -9.082 1 88.458 519 HIS A O 1
ATOM 3007 N N . ALA A 1 202 ? 54.117 11.741 -7.103 1 98.618 520 ALA A N 1
ATOM 3008 C CA . ALA A 1 202 ? 54.084 12.854 -6.157 1 97.368 520 ALA A CA 1
ATOM 3009 C C . ALA A 1 202 ? 54.753 12.396 -4.853 1 98.93 520 ALA A C 1
ATOM 3010 O O . ALA A 1 202 ? 54.617 11.234 -4.48 1 102.911 520 ALA A O 1
ATOM 3017 N N . PRO A 1 203 ? 55.366 13.307 -4.057 1 99.891 521 PRO A N 1
ATOM 3018 C CA . PRO A 1 203 ? 56.631 13.048 -3.35 1 95.402 521 PRO A CA 1
ATOM 3019 C C . PRO A 1 203 ? 56.775 11.749 -2.526 1 91.748 521 PRO A C 1
ATOM 3020 O O . PRO A 1 203 ? 57.794 11.072 -2.699 1 93.151 521 PRO A O 1
ATOM 3031 N N . ALA A 1 204 ? 55.811 11.467 -1.612 1 73.452 522 ALA A N 1
ATOM 3032 C CA . A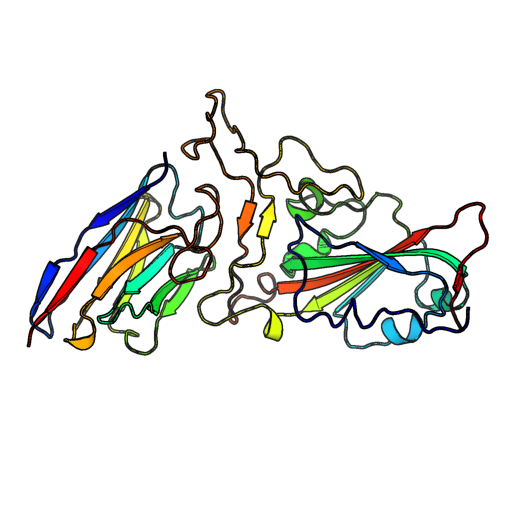LA A 1 204 ? 55.726 10.316 -0.695 1 67.95 522 ALA A CA 1
ATOM 3033 C C . ALA A 1 204 ? 56.073 10.739 0.737 1 61.205 522 ALA A C 1
ATOM 3034 O O . ALA A 1 204 ? 57.24 10.863 1.084 1 60.984 522 ALA A O 1
ATOM 3041 N N . THR A 1 205 ? 55.044 10.87 1.59 1 54.845 523 THR A N 1
ATOM 3042 C CA . THR A 1 205 ? 55.093 11.575 2.873 1 55.495 523 THR A CA 1
ATOM 3043 C C . THR A 1 205 ? 54.852 10.659 4.09 1 48.93 523 THR A C 1
ATOM 3044 O O . THR A 1 205 ? 55.031 11.117 5.225 1 49.38 523 THR A O 1
ATOM 3054 N N . VAL A 1 206 ? 54.422 9.399 3.897 1 43.349 524 VAL A N 1
ATOM 3055 C CA . VAL A 1 206 ? 54.158 8.509 5.024 1 43.603 524 VAL A CA 1
ATOM 3056 C C . VAL A 1 206 ? 55.089 7.312 4.884 1 43.616 524 VAL A C 1
ATOM 3057 O O . VAL A 1 206 ? 54.877 6.485 4.007 1 42.155 524 VAL A O 1
ATOM 3070 N N . CYS A 1 207 ? 56.105 7.236 5.754 1 43.362 525 CYS A N 1
ATOM 3071 C CA . CYS A 1 207 ? 57.085 6.179 5.683 1 45.189 525 CYS A CA 1
ATOM 3072 C C . CYS A 1 207 ? 57 5.306 6.937 1 44.782 525 CYS A C 1
ATOM 3073 O O . CYS A 1 207 ? 56.548 5.742 8 1 42.93 525 CYS A O 1
ATOM 3080 N N . GLY A 1 208 ? 57.475 4.058 6.809 1 44.687 526 GLY A N 1
ATOM 3081 C CA . GLY A 1 208 ? 57.83 3.25 7.968 1 43.469 526 GLY A CA 1
ATOM 3082 C C . GLY A 1 208 ? 59.141 3.719 8.624 1 44.398 526 GLY A C 1
ATOM 3083 O O . GLY A 1 208 ? 59.815 4.622 8.127 1 46.518 526 GLY A O 1
ATOM 3087 N N . PRO A 1 209 ? 59.54 3.152 9.794 1 43.881 527 PRO A N 1
ATOM 3088 C CA . PRO A 1 209 ? 60.841 3.425 10.366 1 46.878 527 PRO A CA 1
ATOM 3089 C C . PRO A 1 209 ? 61.93 2.681 9.586 1 46.076 527 PRO A C 1
ATOM 3090 O O . PRO A 1 209 ? 62.765 3.552 9.309 1 53.915 527 PRO A O 1
ATOM 3101 N N . GLN B 2 1 ? 1.855 6.463 6.933 1 28.461 1 GLN B N 1
ATOM 3102 C CA . GLN B 2 1 ? 1.595 6.903 8.333 1 29.459 1 GLN B CA 1
ATOM 3103 C C . GLN B 2 1 ? 2.138 5.83 9.273 1 27.735 1 GLN B C 1
ATOM 3104 O O . GLN B 2 1 ? 1.995 4.651 8.928 1 28.716 1 GLN B O 1
ATOM 3120 N N . VAL B 2 2 ? 2.803 6.216 10.372 1 23.044 2 VAL B N 1
ATOM 3121 C CA . VAL B 2 2 ? 3.204 5.223 11.368 1 21.802 2 VAL B CA 1
ATOM 3122 C C . VAL B 2 2 ? 2.683 5.661 12.728 1 24.236 2 VAL B C 1
ATOM 3123 O O . VAL B 2 2 ? 2.711 6.833 13.085 1 24.905 2 VAL B O 1
ATOM 3136 N N . GLN B 2 3 ? 2.242 4.685 13.538 1 22.25 3 GLN B N 1
ATOM 3137 C CA . GLN B 2 3 ? 1.625 4.94 14.835 1 24.253 3 GLN B CA 1
ATOM 3138 C C . GLN B 2 3 ? 1.747 3.676 15.681 1 20.967 3 GLN B C 1
ATOM 3139 O O . GLN B 2 3 ? 1.974 2.599 15.157 1 21.419 3 GLN B O 1
ATOM 3153 N N . LEU B 2 4 ? 1.493 3.803 16.99 1 19.694 4 LEU B N 1
ATOM 3154 C CA . LEU B 2 4 ? 1.364 2.683 17.905 1 19.07 4 LEU B CA 1
ATOM 3155 C C . LEU B 2 4 ? -0.063 2.73 18.47 1 20.562 4 LEU B C 1
ATOM 3156 O O . LEU B 2 4 ? -0.49 3.785 18.884 1 21.673 4 LEU B O 1
ATOM 3172 N N . GLN B 2 5 ? -0.789 1.619 18.425 1 19.124 5 GLN B N 1
ATOM 3173 C CA . GLN B 2 5 ? -2.087 1.544 19.061 1 20.151 5 GLN B CA 1
ATOM 3174 C C . GLN B 2 5 ? -1.902 0.873 20.422 1 19.151 5 GLN B C 1
ATOM 3175 O O . GLN B 2 5 ? -1.614 -0.324 20.51 1 19.354 5 GLN B O 1
ATOM 3189 N N . GLU B 2 6 ? -2.098 1.652 21.501 1 16.464 6 GLU B N 1
ATOM 3190 C CA . GLU B 2 6 ? -1.844 1.176 22.854 1 15.666 6 GLU B CA 1
ATOM 3191 C C . GLU B 2 6 ? -3.157 1.072 23.656 1 15.347 6 GLU B C 1
ATOM 3192 O O . GLU B 2 6 ? -3.992 1.966 23.573 1 16.828 6 GLU B O 1
ATOM 3204 N N . SER B 2 7 ? -3.26 0.002 24.439 1 14.744 7 SER B N 1
ATOM 3205 C CA . SER B 2 7 ? -4.412 -0.245 25.302 1 14.742 7 SER B CA 1
ATOM 3206 C C . SER B 2 7 ? -4.028 -1.048 26.543 1 15.3 7 SER B C 1
ATOM 3207 O O . SER B 2 7 ? -2.937 -1.607 26.624 1 15.694 7 SER B O 1
ATOM 3214 N N . GLY B 2 8 ? -4.957 -1.075 27.493 1 16.012 8 GLY B N 1
ATOM 3215 C CA . GLY B 2 8 ? -4.916 -1.956 28.644 1 16.559 8 GLY B CA 1
ATOM 3216 C C . GLY B 2 8 ? -4.546 -1.286 29.969 1 17.544 8 GLY B C 1
ATOM 3217 O O . GLY B 2 8 ? -4.524 -1.974 31.008 1 19.229 8 GLY B O 1
ATOM 3221 N N . GLY B 2 9 ? -4.32 0.019 29.977 1 16.863 9 GLY B N 1
ATOM 3222 C CA . GLY B 2 9 ? -3.983 0.73 31.21 1 15.478 9 GLY B CA 1
ATOM 3223 C C . GLY B 2 9 ? -5.243 1.147 31.988 1 17.674 9 GLY B C 1
ATOM 3224 O O . GLY B 2 9 ? -6.324 0.69 31.687 1 18.814 9 GLY B O 1
ATOM 3228 N N . GLY B 2 10 ? -5.051 1.981 33.02 1 16.695 10 GLY B N 1
ATOM 3229 C CA . GLY B 2 10 ? -6.09 2.517 33.857 1 17.241 10 GLY B CA 1
ATOM 3230 C C . GLY B 2 10 ? -5.735 2.423 35.347 1 18.867 10 GLY B C 1
ATOM 3231 O O . GLY B 2 10 ? -4.569 2.378 35.715 1 19.331 10 GLY B O 1
ATOM 3235 N N . SER B 2 11 ? -6.768 2.238 36.165 1 17.788 11 SER B N 1
ATOM 3236 C CA . SER B 2 11 ? -6.68 2.298 37.616 1 18.253 11 SER B CA 1
ATOM 3237 C C . SER B 2 11 ? -6.878 0.908 38.194 1 19.006 11 SER B C 1
ATOM 3238 O O . SER B 2 11 ? -7.852 0.236 37.824 1 19.683 11 SER B O 1
ATOM 3250 N N . VAL B 2 12 ? -6.07 0.527 39.2 1 19.077 12 VAL B N 1
ATOM 3251 C CA . VAL B 2 12 ? -6.213 -0.757 39.83 1 20.984 12 VAL B CA 1
ATOM 3252 C C . VAL B 2 12 ? -5.68 -0.642 41.251 1 21.661 12 VAL B C 1
ATOM 3253 O O . VAL B 2 12 ? -4.798 0.198 41.502 1 23.321 12 VAL B O 1
ATOM 3266 N N . GLN B 2 13 ? -6.185 -1.501 42.143 1 23.08 13 GLN B N 1
ATOM 3267 C CA . GLN B 2 13 ? -5.71 -1.544 43.532 1 25.035 13 GLN B CA 1
ATOM 3268 C C . GLN B 2 13 ? -4.339 -2.23 43.581 1 21.977 13 GLN B C 1
ATOM 3269 O O . GLN B 2 13 ? -4.015 -3.088 42.778 1 21.12 13 GLN B O 1
ATOM 3283 N N . ALA B 2 14 ? -3.495 -1.835 44.541 1 22.861 14 ALA B N 1
ATOM 3284 C CA . ALA B 2 14 ? -2.239 -2.546 44.825 1 22.417 14 ALA B CA 1
ATOM 3285 C C . ALA B 2 14 ? -2.463 -4.055 44.964 1 20.877 14 ALA B C 1
ATOM 3286 O O . ALA B 2 14 ? -3.471 -4.439 45.575 1 21.651 14 ALA B O 1
ATOM 3293 N N . GLY B 2 15 ? -1.563 -4.869 44.355 1 20.388 15 GLY B N 1
ATOM 3294 C CA . GLY B 2 15 ? -1.649 -6.316 44.353 1 21.868 15 GLY B CA 1
ATOM 3295 C C . GLY B 2 15 ? -2.385 -6.846 43.111 1 21.334 15 GLY B C 1
ATOM 3296 O O . GLY B 2 15 ? -2.38 -8.05 42.855 1 23.821 15 GLY B O 1
ATOM 3300 N N . GLY B 2 16 ? -3.049 -5.954 42.37 1 21.027 16 GLY B N 1
ATOM 3301 C CA . GLY B 2 16 ? -3.766 -6.354 41.171 1 20.74 16 GLY B CA 1
ATOM 3302 C C . GLY B 2 16 ? -2.83 -6.435 39.979 1 19.604 16 GLY B C 1
ATOM 3303 O O . GLY B 2 16 ? -1.618 -6.235 40.118 1 19.716 16 GLY B O 1
ATOM 3307 N N . SER B 2 17 ? -3.437 -6.732 38.812 1 19.595 17 SER B N 1
ATOM 3308 C CA . SER B 2 17 ? -2.668 -6.863 37.586 1 18.985 17 SER B CA 1
ATOM 3309 C C . SER B 2 17 ? -3.357 -6.091 36.459 1 18.067 17 SER B C 1
ATOM 3310 O O . SER B 2 17 ? -4.57 -5.866 36.493 1 19.486 17 SER B O 1
ATOM 3317 N N . LEU B 2 18 ? -2.563 -5.835 35.422 1 17.083 18 LEU B N 1
ATOM 3318 C CA . LEU B 2 18 ? -2.999 -5.218 34.177 1 16.881 18 LEU B CA 1
ATOM 3319 C C . LEU B 2 18 ? -2.245 -5.909 33.044 1 16.779 18 LEU B C 1
ATOM 3320 O O . LEU B 2 18 ? -1.231 -6.523 33.332 1 17.721 18 LEU B O 1
ATOM 3336 N N . ARG B 2 19 ? -2.739 -5.786 31.805 1 17.031 19 ARG B N 1
ATOM 3337 C CA . ARG B 2 19 ? -2.002 -6.295 30.646 1 16.826 19 ARG B CA 1
ATOM 3338 C C . ARG B 2 19 ? -2.082 -5.186 29.59 1 16.068 19 ARG B C 1
ATOM 3339 O O . ARG B 2 19 ? -3.186 -4.879 29.146 1 18.221 19 ARG B O 1
ATOM 3360 N N . LEU B 2 20 ? -0.941 -4.628 29.189 1 14.985 20 LEU B N 1
ATOM 3361 C CA . LEU B 2 20 ? -0.834 -3.632 28.133 1 15.421 20 LEU B CA 1
ATOM 3362 C C . LEU B 2 20 ? -0.636 -4.396 26.818 1 18.121 20 LEU B C 1
ATOM 3363 O O . LEU B 2 20 ? 0.043 -5.435 26.767 1 18.206 20 LEU B O 1
ATOM 3379 N N . SER B 2 21 ? -1.285 -3.859 25.761 1 16.937 21 SER B N 1
ATOM 3380 C CA . SER B 2 21 ? -1.188 -4.381 24.416 1 17.813 21 SER B CA 1
ATOM 3381 C C . SER B 2 21 ? -0.764 -3.245 23.495 1 17.639 21 SER B C 1
ATOM 3382 O O . SER B 2 21 ? -1.325 -2.158 23.559 1 18.576 21 SER B O 1
ATOM 3394 N N . CYS B 2 22 ? 0.188 -3.509 22.597 1 14.803 22 CYS B N 1
ATOM 3395 C CA . CYS B 2 22 ? 0.733 -2.47 21.738 1 16.07 22 CYS B CA 1
ATOM 3396 C C . CYS B 2 22 ? 0.843 -3.055 20.325 1 15.771 22 CYS B C 1
ATOM 3397 O O . CYS B 2 22 ? 1.439 -4.138 20.163 1 18.627 22 CYS B O 1
ATOM 3404 N N . THR B 2 23 ? 0.198 -2.395 19.344 1 15.872 23 THR B N 1
ATOM 3405 C CA . THR B 2 23 ? 0.127 -2.898 17.973 1 16.878 23 THR B CA 1
ATOM 3406 C C . THR B 2 23 ? 0.581 -1.758 17.061 1 18.433 23 THR B C 1
ATOM 3407 O O . THR B 2 23 ? -0.13 -0.752 16.897 1 21.585 23 THR B O 1
ATOM 3417 N N . PRO B 2 24 ? 1.721 -1.923 16.37 1 18.135 24 PRO B N 1
ATOM 3418 C CA . PRO B 2 24 ? 2.118 -0.923 15.398 1 19.073 24 PRO B CA 1
ATOM 3419 C C . PRO B 2 24 ? 1.176 -0.861 14.194 1 20.176 24 PRO B C 1
ATOM 3420 O O . PRO B 2 24 ? 0.623 -1.87 13.745 1 22.266 24 PRO B O 1
ATOM 3431 N N . SER B 2 25 ? 1.028 0.346 13.641 1 20.475 25 SER B N 1
ATOM 3432 C CA . SER B 2 25 ? 0.271 0.564 12.404 1 22.084 25 SER B CA 1
ATOM 3433 C C . SER B 2 25 ? 1.222 1.163 11.364 1 20.787 25 SER B C 1
ATOM 3434 O O . SER B 2 25 ? 1.961 2.086 11.729 1 21.139 25 SER B O 1
ATOM 3441 N N . GLY B 2 26 ? 1.326 0.574 10.167 1 23.204 26 GLY B N 1
ATOM 3442 C CA . GLY B 2 26 ? 2.221 1.075 9.147 1 24.173 26 GLY B CA 1
ATOM 3443 C C . GLY B 2 26 ? 3.622 0.437 9.183 1 24.101 26 GLY B C 1
ATOM 3444 O O . GLY B 2 26 ? 4.444 0.687 8.296 1 25.457 26 GLY B O 1
ATOM 3448 N N . PHE B 2 27 ? 3.867 -0.408 10.186 1 21.993 27 PHE B N 1
ATOM 3449 C CA . PHE B 2 27 ? 5.059 -1.23 10.296 1 22.244 27 PHE B CA 1
ATOM 3450 C C . PHE B 2 27 ? 4.722 -2.406 11.232 1 22.639 27 PHE B C 1
ATOM 3451 O O . PHE B 2 27 ? 3.549 -2.564 11.653 1 23.577 27 PHE B O 1
ATOM 3468 N N . THR B 2 28 ? 5.702 -3.262 11.506 1 21.787 28 THR B N 1
ATOM 3469 C CA . THR B 2 28 ? 5.492 -4.49 12.287 1 22.132 28 THR B CA 1
ATOM 3470 C C . THR B 2 28 ? 6.425 -4.588 13.475 1 20.877 28 THR B C 1
ATOM 3471 O O . THR B 2 28 ? 7.471 -3.954 13.522 1 20.184 28 THR B O 1
ATOM 3481 N N . VAL B 2 29 ? 6.037 -5.428 14.448 1 20.169 29 VAL B N 1
ATOM 3482 C CA . VAL B 2 29 ? 6.885 -5.741 15.611 1 21.567 29 VAL B CA 1
ATOM 3483 C C . VAL B 2 29 ? 8.21 -6.422 15.225 1 24.432 29 VAL B C 1
ATOM 3484 O O . VAL B 2 29 ? 9.094 -6.48 16.09 1 26.104 29 VAL B O 1
ATOM 3497 N N . HIS B 2 30 ? 8.334 -6.995 14.037 1 24.02 30 HIS B N 1
ATOM 3498 C CA . HIS B 2 30 ? 9.589 -7.571 13.565 1 27.29 30 HIS B CA 1
ATOM 3499 C C . HIS B 2 30 ? 10.62 -6.492 13.168 1 23.408 30 HIS B C 1
ATOM 3500 O O . HIS B 2 30 ? 11.789 -6.824 12.989 1 24.588 30 HIS B O 1
ATOM 3513 N N . ASP B 2 31 ? 10.195 -5.258 12.904 1 21.349 31 ASP B N 1
ATOM 3514 C CA . ASP B 2 31 ? 11.084 -4.244 12.298 1 21.732 31 ASP B CA 1
ATOM 3515 C C . ASP B 2 31 ? 12.161 -3.776 13.284 1 24.137 31 ASP B C 1
ATOM 3516 O O . ASP B 2 31 ? 13.362 -3.789 12.901 1 30.671 31 ASP B O 1
ATOM 3525 N N . SER B 2 32 ? 11.796 -3.613 14.55 1 22.549 32 SER B N 1
ATOM 3526 C CA . SER B 2 32 ? 12.751 -3.208 15.59 1 20.793 32 SER B CA 1
ATOM 3527 C C . SER B 2 32 ? 12.445 -3.989 16.858 1 20.251 32 SER B C 1
ATOM 3528 O O . SER B 2 32 ? 11.452 -4.677 16.961 1 24.589 32 SER B O 1
ATOM 3540 N N . ASP B 2 33 ? 13.35 -3.885 17.822 1 18.848 33 ASP B N 1
ATOM 3541 C CA . ASP B 2 33 ? 13.096 -4.413 19.145 1 19.11 33 ASP B CA 1
ATOM 3542 C C . ASP B 2 33 ? 11.998 -3.642 19.851 1 17.906 33 ASP B C 1
ATOM 3543 O O . ASP B 2 33 ? 12.047 -2.419 19.905 1 19.776 33 ASP B O 1
ATOM 3552 N N . MET B 2 34 ? 11.006 -4.319 20.412 1 17.184 34 MET B N 1
ATOM 3553 C CA . MET B 2 34 ? 9.902 -3.631 21.068 1 16.687 34 MET B CA 1
ATOM 3554 C C . MET B 2 34 ? 10.158 -3.542 22.566 1 16.292 34 MET B C 1
ATOM 3555 O O . MET B 2 34 ? 10.748 -4.462 23.172 1 17.783 34 MET B O 1
ATOM 3569 N N . GLY B 2 35 ? 9.596 -2.502 23.184 1 17.027 35 GLY B N 1
ATOM 3570 C CA . GLY B 2 35 ? 9.691 -2.397 24.63 1 16.606 35 GLY B CA 1
ATOM 3571 C C . GLY B 2 35 ? 8.717 -1.391 25.236 1 15.959 35 GLY B C 1
ATOM 3572 O O . GLY B 2 35 ? 7.816 -0.918 24.532 1 15.889 35 GLY B O 1
ATOM 3576 N N . TRP B 2 36 ? 8.959 -1.051 26.523 1 15.159 36 TRP B N 1
ATOM 3577 C CA . TRP B 2 36 ? 8.203 -0.016 27.218 1 14.778 36 TRP B CA 1
ATOM 3578 C C . TRP B 2 36 ? 9.157 0.853 28.038 1 13.906 36 TRP B C 1
ATOM 3579 O O . TRP B 2 36 ? 10.041 0.337 28.693 1 16.23 36 TRP B O 1
ATOM 3600 N N . TYR B 2 37 ? 8.881 2.154 28.01 1 14.987 37 TYR B N 1
ATOM 3601 C CA . TYR B 2 37 ? 9.317 3.13 28.989 1 14.742 37 TYR B CA 1
ATOM 3602 C C . TYR B 2 37 ? 8.138 3.432 29.924 1 15.833 37 TYR B C 1
ATOM 3603 O O . TYR B 2 37 ? 6.968 3.211 29.55 1 17.14 37 TYR B O 1
ATOM 3620 N N . ARG B 2 38 ? 8.423 4.027 31.063 1 16.123 38 ARG B N 1
ATOM 3621 C CA . ARG B 2 38 ? 7.399 4.617 31.912 1 15.737 38 ARG B CA 1
ATOM 3622 C C . ARG B 2 38 ? 7.876 5.968 32.453 1 17.431 38 ARG B C 1
ATOM 3623 O O . ARG B 2 38 ? 9.07 6.184 32.652 1 18.939 38 ARG B O 1
ATOM 3644 N N . VAL B 2 39 ? 6.953 6.917 32.514 1 16.466 39 VAL B N 1
ATOM 3645 C CA . VAL B 2 39 ? 7.2 8.278 32.954 1 16.98 39 VAL B CA 1
ATOM 3646 C C . VAL B 2 39 ? 6.518 8.429 34.286 1 17.219 39 VAL B C 1
ATOM 3647 O O . VAL B 2 39 ? 5.276 8.527 34.392 1 18.225 39 VAL B O 1
ATOM 3660 N N . LYS B 2 40 ? 7.324 8.379 35.361 1 17.747 40 LYS B N 1
ATOM 3661 C CA . LYS B 2 40 ? 6.853 8.442 36.736 1 18.479 40 LYS B CA 1
ATOM 3662 C C . LYS B 2 40 ? 6.681 9.888 37.177 1 18.629 40 LYS B C 1
ATOM 3663 O O . LYS B 2 40 ? 7.223 10.826 36.559 1 20.128 40 LYS B O 1
ATOM 3682 N N . PRO B 2 41 ? 5.91 10.139 38.27 1 19.186 41 PRO B N 1
ATOM 3683 C CA . PRO B 2 41 ? 5.765 11.49 38.793 1 21.015 41 PRO B CA 1
ATOM 3684 C C . PRO B 2 41 ? 7.094 12.245 38.889 1 22.056 41 PRO B C 1
ATOM 3685 O O . PRO B 2 41 ? 8.057 11.65 39.312 1 23.095 41 PRO B O 1
ATOM 3696 N N . GLY B 2 42 ? 7.097 13.498 38.486 1 21.037 42 GLY B N 1
ATOM 3697 C CA . GLY B 2 42 ? 8.334 14.251 38.371 1 22.386 42 GLY B CA 1
ATOM 3698 C C . GLY B 2 42 ? 8.968 14.145 36.996 1 21.372 42 GLY B C 1
ATOM 3699 O O . GLY B 2 42 ? 10.128 14.591 36.864 1 21.459 42 GLY B O 1
ATOM 3703 N N . ASN B 2 43 ? 8.241 13.632 35.973 1 20.64 43 ASN B N 1
ATOM 3704 C CA . ASN B 2 43 ? 8.768 13.531 34.621 1 21.396 43 ASN B CA 1
ATOM 3705 C C . ASN B 2 43 ? 10.034 12.657 34.596 1 20.904 43 ASN B C 1
ATOM 3706 O O . ASN B 2 43 ? 11.022 13.044 33.972 1 21.757 43 ASN B O 1
ATOM 3726 N N . GLU B 2 44 ? 10.039 11.594 35.424 1 20.669 44 GLU B N 1
ATOM 3727 C CA . GLU B 2 44 ? 11.16 10.661 35.599 1 20.774 44 GLU B CA 1
ATOM 3728 C C . GLU B 2 44 ? 10.965 9.491 34.632 1 18.852 44 GLU B C 1
ATOM 3729 O O . GLU B 2 44 ? 10.122 8.619 34.897 1 20.216 44 GLU B O 1
ATOM 3751 N N . CYS B 2 45 ? 11.71 9.491 33.529 1 19.624 45 CYS B N 1
ATOM 3752 C CA A CYS B 2 45 ? 11.66 8.444 32.519 0.5 19.588 45 CYS B CA 1
ATOM 3753 C CA B CYS B 2 45 ? 11.555 8.414 32.545 0.5 19.943 45 CYS B CA 1
ATOM 3754 C C . CYS B 2 45 ? 12.471 7.236 32.931 1 21.163 45 CYS B C 1
ATOM 3755 O O . CYS B 2 45 ? 13.581 7.423 33.447 1 24.849 45 CYS B O 1
ATOM 3768 N N . GLU B 2 46 ? 11.988 6.024 32.701 1 19.775 46 GLU B N 1
ATOM 3769 C CA . GLU B 2 46 ? 12.703 4.791 33.034 1 19.58 46 GLU B CA 1
ATOM 3770 C C . GLU B 2 46 ? 12.376 3.737 31.968 1 17.62 46 GLU B C 1
ATOM 3771 O O . GLU B 2 46 ? 11.219 3.478 31.653 1 16.883 46 GLU B O 1
ATOM 3783 N N . LEU B 2 47 ? 13.416 3.089 31.443 1 17.876 47 LEU B N 1
ATOM 3784 C CA . LEU B 2 47 ? 13.234 1.942 30.58 1 17.501 47 LEU B CA 1
ATOM 3785 C C . LEU B 2 47 ? 12.747 0.764 31.396 1 16.972 47 LEU B C 1
ATOM 3786 O O . LEU B 2 47 ? 13.434 0.376 32.329 1 17.946 47 LEU B O 1
ATOM 3802 N N . VAL B 2 48 ? 11.554 0.256 31.072 1 17.014 48 VAL B N 1
ATOM 3803 C CA . VAL B 2 48 ? 10.978 -0.862 31.838 1 16.701 48 VAL B CA 1
ATOM 3804 C C . VAL B 2 48 ? 11.443 -2.228 31.332 1 16.329 48 VAL B C 1
ATOM 3805 O O . VAL B 2 48 ? 11.796 -3.091 32.123 1 17.629 48 VAL B O 1
ATOM 3818 N N . THR B 2 49 ? 11.409 -2.41 30.031 1 17.196 49 THR B N 1
ATOM 3819 C CA . THR B 2 49 ? 11.641 -3.719 29.431 1 17.648 49 THR B CA 1
ATOM 3820 C C . THR B 2 49 ? 11.969 -3.515 27.945 1 16.348 49 THR B C 1
ATOM 3821 O O . THR B 2 49 ? 11.586 -2.492 27.391 1 15.382 49 THR B O 1
ATOM 3831 N N . THR B 2 50 ? 12.574 -4.534 27.339 1 17.686 50 THR B N 1
ATOM 3832 C CA . THR B 2 50 ? 12.755 -4.666 25.906 1 17.68 50 THR B CA 1
ATOM 3833 C C . THR B 2 50 ? 12.883 -6.148 25.603 1 18.994 50 THR B C 1
ATOM 3834 O O . THR B 2 50 ? 13.49 -6.885 26.396 1 18.858 50 THR B O 1
ATOM 3844 N N . LEU B 2 51 ? 12.244 -6.564 24.517 1 17.754 51 LEU B N 1
ATOM 3845 C CA . LEU B 2 51 ? 12.393 -7.881 23.91 1 21.974 51 LEU B CA 1
ATOM 3846 C C . LEU B 2 51 ? 13.351 -7.735 22.724 1 24.786 51 LEU B C 1
ATOM 3847 O O . LEU B 2 51 ? 12.947 -7.188 21.699 1 24.248 51 LEU B O 1
ATOM 3863 N N . PHE B 2 52 ? 14.576 -8.205 22.884 1 25.435 52 PHE B N 1
ATOM 3864 C CA . PHE B 2 52 ? 15.63 -8.103 21.868 1 25.966 52 PHE B CA 1
ATOM 3865 C C . PHE B 2 52 ? 15.371 -9.087 20.744 1 32.373 52 PHE B C 1
ATOM 3866 O O . PHE B 2 52 ? 14.653 -10.058 20.897 1 33.899 52 PHE B O 1
ATOM 3883 N N . GLY B 2 53 ? 16.021 -8.8 19.601 1 35.601 53 GLY B N 1
ATOM 3884 C CA . GLY B 2 53 ? 15.858 -9.572 18.386 1 39.314 53 GLY B CA 1
ATOM 3885 C C . GLY B 2 53 ? 16.142 -11.049 18.597 1 41.406 53 GLY B C 1
ATOM 3886 O O . GLY B 2 53 ? 15.337 -11.871 18.14 1 41.068 53 GLY B O 1
ATOM 3890 N N . ASP B 2 54 ? 17.236 -11.347 19.339 1 40.974 54 ASP B N 1
ATOM 3891 C CA A ASP B 2 54 ? 17.739 -12.674 19.651 0.5 43.908 54 ASP B CA 1
ATOM 3892 C CA B ASP B 2 54 ? 17.644 -12.737 19.493 0.5 44.951 54 ASP B CA 1
ATOM 3893 C C . ASP B 2 54 ? 16.792 -13.443 20.573 1 46.529 54 ASP B C 1
ATOM 3894 O O . ASP B 2 54 ? 17.102 -14.576 20.931 1 54.175 54 ASP B O 1
ATOM 3911 N N . GLY B 2 55 ? 15.68 -12.82 21.056 1 49.25 55 GLY B N 1
ATOM 3912 C CA . GLY B 2 55 ? 14.705 -13.458 21.949 1 43.759 55 GLY B CA 1
ATOM 3913 C C . GLY B 2 55 ? 14.965 -13.204 23.455 1 43.672 55 GLY B C 1
ATOM 3914 O O . GLY B 2 55 ? 14.102 -13.476 24.31 1 38.099 55 GLY B O 1
ATOM 3918 N N . ASP B 2 56 ? 16.145 -12.656 23.802 1 41.576 56 ASP B N 1
ATOM 3919 C CA . ASP B 2 56 ? 16.484 -12.298 25.176 1 39.577 56 ASP B CA 1
ATOM 3920 C C . ASP B 2 56 ? 15.614 -11.123 25.625 1 34.209 56 ASP B C 1
ATOM 3921 O O . ASP B 2 56 ? 15.032 -10.43 24.747 1 26.784 56 ASP B O 1
ATOM 3930 N N . THR B 2 57 ? 15.547 -10.919 26.978 1 30.117 57 THR B N 1
ATOM 3931 C CA . THR B 2 57 ? 14.735 -9.84 27.543 1 26.868 57 THR B CA 1
ATOM 3932 C C . THR B 2 57 ? 15.54 -9.024 28.557 1 26.419 57 THR B C 1
ATOM 3933 O O . THR B 2 57 ? 16.435 -9.546 29.247 1 31.27 57 THR B O 1
ATOM 3943 N N . TYR B 2 58 ? 15.28 -7.73 28.582 1 21.012 58 TYR B N 1
ATOM 3944 C CA . TYR B 2 58 ? 15.728 -6.817 29.615 1 21.173 58 TYR B CA 1
ATOM 3945 C C . TYR B 2 58 ? 14.52 -6.457 30.471 1 18.089 58 TYR B C 1
ATOM 3946 O O . TYR B 2 58 ? 13.454 -6.171 29.897 1 18.232 58 TYR B O 1
ATOM 3963 N N . TYR B 2 59 ? 14.738 -6.423 31.804 1 20.221 59 TYR B N 1
ATOM 3964 C CA . TYR B 2 59 ? 13.82 -5.764 32.734 1 18.483 59 TYR B CA 1
ATOM 3965 C C . TYR B 2 59 ? 14.53 -4.858 33.728 1 19.262 59 TYR B C 1
ATOM 3966 O O . TYR B 2 59 ? 15.563 -5.242 34.276 1 20.905 59 TYR B O 1
ATOM 3983 N N . ALA B 2 60 ? 13.893 -3.744 34.071 1 18.757 60 ALA B N 1
ATOM 3984 C CA . ALA B 2 60 ? 14.361 -2.906 35.161 1 20.591 60 ALA B CA 1
ATOM 3985 C C . ALA B 2 60 ? 14.339 -3.759 36.445 1 21.983 60 ALA B C 1
ATOM 3986 O O . ALA B 2 60 ? 13.412 -4.57 36.642 1 19.41 60 ALA B O 1
ATOM 3993 N N . ASP B 2 61 ? 15.323 -3.557 37.326 1 23.726 61 ASP B N 1
ATOM 3994 C CA A ASP B 2 61 ? 15.453 -4.398 38.499 0.5 22.964 61 ASP B CA 1
ATOM 3995 C CA B ASP B 2 61 ? 15.477 -4.352 38.542 0.5 24.765 61 ASP B CA 1
ATOM 3996 C C . ASP B 2 61 ? 14.167 -4.376 39.341 1 23.687 61 ASP B C 1
ATOM 3997 O O . ASP B 2 61 ? 13.789 -5.425 39.907 1 23.787 61 ASP B O 1
ATOM 4014 N N . SER B 2 62 ? 13.492 -3.211 39.376 1 21.131 62 SER B N 1
ATOM 4015 C CA . SER B 2 62 ? 12.31 -3.055 40.228 1 22.627 62 SER B CA 1
ATOM 4016 C C . SER B 2 62 ? 11.072 -3.796 39.693 1 21.696 62 SER B C 1
ATOM 4017 O O . SER B 2 62 ? 10.069 -3.944 40.453 1 21.147 62 SER B O 1
ATOM 4024 N N . VAL B 2 63 ? 11.076 -4.244 38.431 1 19.778 63 VAL B N 1
ATOM 4025 C CA . VAL B 2 63 ? 9.907 -4.939 37.887 1 19.002 63 VAL B CA 1
ATOM 4026 C C . VAL B 2 63 ? 10.177 -6.402 37.556 1 20.559 63 VAL B C 1
ATOM 4027 O O . VAL B 2 63 ? 9.253 -7.088 37.109 1 20.907 63 VAL B O 1
ATOM 4040 N N . LYS B 2 64 ? 11.424 -6.886 37.722 1 21.604 64 LYS B N 1
ATOM 4041 C CA . LYS B 2 64 ? 11.735 -8.242 37.281 1 24.058 64 LYS B CA 1
ATOM 4042 C C . LYS B 2 64 ? 10.847 -9.285 37.983 1 23.318 64 LYS B C 1
ATOM 4043 O O . LYS B 2 64 ? 10.506 -9.125 39.132 1 23.655 64 LYS B O 1
ATOM 4062 N N . ASP B 2 65 ? 10.294 -10.193 37.19 1 24.297 65 ASP B N 1
ATOM 4063 C CA . ASP B 2 65 ? 9.523 -11.353 37.621 1 24.529 65 ASP B CA 1
ATOM 4064 C C . ASP B 2 65 ? 8.066 -11.017 37.906 1 23.929 65 ASP B C 1
ATOM 4065 O O . ASP B 2 65 ? 7.241 -11.918 37.775 1 28.335 65 ASP B O 1
ATOM 4074 N N . ARG B 2 66 ? 7.773 -9.759 38.172 1 21.234 66 ARG B N 1
ATOM 4075 C CA . ARG B 2 66 ? 6.385 -9.299 38.24 1 20.661 66 ARG B CA 1
ATOM 4076 C C . ARG B 2 66 ? 5.84 -8.899 36.893 1 19.505 66 ARG B C 1
ATOM 4077 O O . ARG B 2 66 ? 4.656 -9.071 36.669 1 19.483 66 ARG B O 1
ATOM 4098 N N . PHE B 2 67 ? 6.662 -8.296 36.023 1 18.101 67 PHE B N 1
ATOM 4099 C CA . PHE B 2 67 ? 6.26 -7.887 34.689 1 18.313 67 PHE B CA 1
ATOM 4100 C C . PHE B 2 67 ? 6.918 -8.805 33.645 1 18.45 67 PHE B C 1
ATOM 4101 O O . PHE B 2 67 ? 8.084 -9.232 33.839 1 20.854 67 PHE B O 1
ATOM 4118 N N . ILE B 2 68 ? 6.14 -9.206 32.635 1 18.016 68 ILE B N 1
ATOM 4119 C CA . ILE B 2 68 ? 6.581 -10.127 31.584 1 19.886 68 ILE B CA 1
ATOM 4120 C C . ILE B 2 68 ? 6.244 -9.494 30.235 1 19.042 68 ILE B C 1
ATOM 4121 O O . ILE B 2 68 ? 5.072 -9.245 29.944 1 19.131 68 ILE B O 1
ATOM 4137 N N . ILE B 2 69 ? 7.265 -9.335 29.369 1 18.074 69 ILE B N 1
ATOM 4138 C CA . ILE B 2 69 ? 7.023 -8.919 27.991 1 19.194 69 ILE B CA 1
ATOM 4139 C C . ILE B 2 69 ? 6.906 -10.19 27.133 1 18.339 69 ILE B C 1
ATOM 4140 O O . ILE B 2 69 ? 7.624 -11.168 27.334 1 20.929 69 ILE B O 1
ATOM 4156 N N . SER B 2 70 ? 5.992 -10.178 26.176 1 17.588 70 SER B N 1
ATOM 4157 C CA . SER B 2 70 ? 5.837 -11.247 25.204 1 19.006 70 SER B CA 1
ATOM 4158 C C . SER B 2 70 ? 5.385 -10.64 23.876 1 20.467 70 SER B C 1
ATOM 4159 O O . SER B 2 70 ? 4.948 -9.509 23.839 1 18.873 70 SER B O 1
ATOM 4166 N N . GLN B 2 71 ? 5.507 -11.411 22.796 1 22.626 71 GLN B N 1
ATOM 4167 C CA . GLN B 2 71 ? 5.182 -10.887 21.464 1 22.481 71 GLN B CA 1
ATOM 4168 C C . GLN B 2 71 ? 4.516 -11.998 20.669 1 24.803 71 GLN B C 1
ATOM 4169 O O . GLN B 2 71 ? 4.896 -13.175 20.777 1 27.495 71 GLN B O 1
ATOM 4183 N N . ASP B 2 72 ? 3.471 -11.623 19.911 1 23.95 72 ASP B N 1
ATOM 4184 C CA . ASP B 2 72 ? 2.8 -12.515 18.996 1 26.64 72 ASP B CA 1
ATOM 4185 C C . ASP B 2 72 ? 2.951 -11.963 17.595 1 26.358 72 ASP B C 1
ATOM 4186 O O . ASP B 2 72 ? 2.29 -10.996 17.214 1 25.185 72 ASP B O 1
ATOM 4195 N N . ASN B 2 73 ? 3.917 -12.506 16.852 1 30.404 73 ASN B N 1
ATOM 4196 C CA . ASN B 2 73 ? 4.239 -11.959 15.546 1 29.906 73 ASN B CA 1
ATOM 4197 C C . ASN B 2 73 ? 3.041 -12 14.594 1 27.998 73 ASN B C 1
ATOM 4198 O O . ASN B 2 73 ? 2.813 -11.04 13.875 1 27.674 73 ASN B O 1
ATOM 4209 N N . ALA B 2 74 ? 2.292 -13.082 14.616 1 30.398 74 ALA B N 1
ATOM 4210 C CA . ALA B 2 74 ? 1.149 -13.295 13.737 1 33.963 74 ALA B CA 1
ATOM 4211 C C . ALA B 2 74 ? 0.063 -12.237 13.976 1 31.754 74 ALA B C 1
ATOM 4212 O O . ALA B 2 74 ? -0.574 -11.8 12.997 1 34.03 74 ALA B O 1
ATOM 4219 N N . LYS B 2 75 ? -0.054 -11.778 15.223 1 28.63 75 LYS B N 1
ATOM 4220 C CA . LYS B 2 75 ? -0.977 -10.704 15.604 1 27.243 75 LYS B CA 1
ATOM 4221 C C . LYS B 2 75 ? -0.355 -9.315 15.557 1 24.891 75 LYS B C 1
ATOM 4222 O O . LYS B 2 75 ? -1.031 -8.315 15.831 1 21.878 75 LYS B O 1
ATOM 4241 N N . ASN B 2 76 ? 0.945 -9.205 15.201 1 22.754 76 ASN B N 1
ATOM 4242 C CA . ASN B 2 76 ? 1.622 -7.922 15.154 1 21.794 76 ASN B CA 1
ATOM 4243 C C . ASN B 2 76 ? 1.453 -7.168 16.467 1 20.258 76 ASN B C 1
ATOM 4244 O O . ASN B 2 76 ? 1.239 -5.964 16.455 1 19.586 76 ASN B O 1
ATOM 4255 N N . THR B 2 77 ? 1.517 -7.876 17.591 1 19.363 77 THR B N 1
ATOM 4256 C CA . THR B 2 77 ? 1.292 -7.247 18.875 1 18.36 77 THR B CA 1
ATOM 4257 C C . THR B 2 77 ? 2.359 -7.662 19.891 1 17.914 77 THR B C 1
ATOM 4258 O O . THR B 2 77 ? 2.722 -8.844 19.993 1 21.526 77 THR B O 1
ATOM 4268 N N . VAL B 2 78 ? 2.739 -6.71 20.746 1 16.706 78 VAL B N 1
ATOM 4269 C CA . VAL B 2 78 ? 3.58 -6.965 21.911 1 16.839 78 VAL B CA 1
ATOM 4270 C C . VAL B 2 78 ? 2.743 -6.659 23.172 1 19.076 78 VAL B C 1
ATOM 4271 O O . VAL B 2 78 ? 1.859 -5.801 23.161 1 16.818 78 VAL B O 1
ATOM 4284 N N . TYR B 2 79 ? 3.041 -7.406 24.245 1 17.082 79 TYR B N 1
ATOM 4285 C CA . TYR B 2 79 ? 2.245 -7.385 25.464 1 16.845 79 TYR B CA 1
ATOM 4286 C C . TYR B 2 79 ? 3.15 -7.089 26.648 1 17.174 79 TYR B C 1
ATOM 4287 O O . TYR B 2 79 ? 4.302 -7.598 26.705 1 18.474 79 TYR B O 1
ATOM 4304 N N . LEU B 2 80 ? 2.627 -6.333 27.657 1 16.051 80 LEU B N 1
ATOM 4305 C CA . LEU B 2 80 ? 3.292 -6.222 28.952 1 17.287 80 LEU B CA 1
ATOM 4306 C C . LEU B 2 80 ? 2.299 -6.686 30.021 1 16.664 80 LEU B C 1
ATOM 4307 O O . LEU B 2 80 ? 1.318 -5.964 30.355 1 17.235 80 LEU B O 1
ATOM 4323 N N . GLN B 2 81 ? 2.569 -7.88 30.574 1 16.969 81 GLN B N 1
ATOM 4324 C CA . GLN B 2 81 ? 1.801 -8.472 31.651 1 16.536 81 GLN B CA 1
ATOM 4325 C C . GLN B 2 81 ? 2.341 -7.885 32.944 1 18.581 81 GLN B C 1
ATOM 4326 O O . GLN B 2 81 ? 3.525 -8.078 33.207 1 17.693 81 GLN B O 1
ATOM 4340 N N . MET B 2 82 ? 1.489 -7.171 33.732 1 16.448 82 MET B N 1
ATOM 4341 C CA . MET B 2 82 ? 1.95 -6.423 34.9 1 17.273 82 MET B CA 1
ATOM 4342 C C . MET B 2 82 ? 1.269 -7.044 36.133 1 17.634 82 MET B C 1
ATOM 4343 O O . MET B 2 82 ? 0.128 -6.702 36.422 1 18.469 82 MET B O 1
ATOM 4357 N N . ASN B 2 83 ? 1.965 -7.942 36.859 1 18.157 83 ASN B N 1
ATOM 4358 C CA . ASN B 2 83 ? 1.391 -8.592 38.024 1 18.384 83 ASN B CA 1
ATOM 4359 C C . ASN B 2 83 ? 1.847 -7.943 39.325 1 18.177 83 ASN B C 1
ATOM 4360 O O . ASN B 2 83 ? 2.872 -7.247 39.382 1 18.687 83 ASN B O 1
ATOM 4371 N N . ASN B 2 84 ? 1.025 -8.134 40.382 1 19.151 84 ASN B N 1
ATOM 4372 C CA . ASN B 2 84 ? 1.396 -7.714 41.711 1 19.873 84 ASN B CA 1
ATOM 4373 C C . ASN B 2 84 ? 1.85 -6.246 41.759 1 19.736 84 ASN B C 1
ATOM 4374 O O . ASN B 2 84 ? 2.922 -5.872 42.252 1 18.801 84 ASN B O 1
ATOM 4385 N N . LEU B 2 85 ? 1 -5.359 41.201 1 19.117 85 LEU B N 1
ATOM 4386 C CA . LEU B 2 85 ? 1.323 -3.961 41.092 1 19.495 85 LEU B CA 1
ATOM 4387 C C . LEU B 2 85 ? 1.441 -3.284 42.452 1 19.355 85 LEU B C 1
ATOM 4388 O O . LEU B 2 85 ? 0.745 -3.625 43.408 1 19.231 85 LEU B O 1
ATOM 4404 N N . LYS B 2 86 ? 2.257 -2.242 42.474 1 20.075 86 LYS B N 1
ATOM 4405 C CA . LYS B 2 86 ? 2.615 -1.503 43.666 1 22.545 86 LYS B CA 1
ATOM 4406 C C . LYS B 2 86 ? 2.382 -0.019 43.409 1 21.132 86 LYS B C 1
ATOM 4407 O O . LYS B 2 86 ? 2.458 0.445 42.276 1 19.069 86 LYS B O 1
ATOM 4426 N N . PRO B 2 87 ? 2.111 0.801 44.435 1 22.245 87 PRO B N 1
ATOM 4427 C CA . PRO B 2 87 ? 1.921 2.23 44.222 1 22.918 87 PRO B CA 1
ATOM 4428 C C . PRO B 2 87 ? 3.025 2.927 43.428 1 22.091 87 PRO B C 1
ATOM 4429 O O . PRO B 2 87 ? 2.742 3.779 42.581 1 22.655 87 PRO B O 1
ATOM 4440 N N . GLU B 2 88 ? 4.296 2.482 43.611 1 20.9 88 GLU B N 1
ATOM 4441 C CA . GLU B 2 88 ? 5.428 3.095 42.934 1 21.034 88 GLU B CA 1
ATOM 4442 C C . GLU B 2 88 ? 5.487 2.73 41.443 1 19.323 88 GLU B C 1
ATOM 4443 O O . GLU B 2 88 ? 6.334 3.25 40.718 1 19.309 88 GLU B O 1
ATOM 4455 N N . ASP B 2 89 ? 4.597 1.824 40.996 1 18.351 89 ASP B N 1
ATOM 4456 C CA . ASP B 2 89 ? 4.442 1.521 39.585 1 17.769 89 ASP B CA 1
ATOM 4457 C C . ASP B 2 89 ? 3.606 2.579 38.851 1 17.044 89 ASP B C 1
ATOM 4458 O O . ASP B 2 89 ? 3.465 2.528 37.62 1 18.19 89 ASP B O 1
ATOM 4467 N N . THR B 2 90 ? 2.94 3.457 39.587 1 17.457 90 THR B N 1
ATOM 4468 C CA . THR B 2 90 ? 2.127 4.496 38.957 1 16.952 90 THR B CA 1
ATOM 4469 C C . THR B 2 90 ? 2.968 5.333 37.982 1 16.689 90 THR B C 1
ATOM 4470 O O . THR B 2 90 ? 3.999 5.904 38.381 1 16.546 90 THR B O 1
ATOM 4480 N N . ALA B 2 91 ? 2.507 5.477 36.744 1 16.488 91 ALA B N 1
ATOM 4481 C CA . ALA B 2 91 ? 3.257 6.138 35.687 1 15.834 91 ALA B CA 1
ATOM 4482 C C . ALA B 2 91 ? 2.44 6.157 34.398 1 15.698 91 ALA B C 1
ATOM 4483 O O . ALA B 2 91 ? 1.478 5.385 34.245 1 15.806 91 ALA B O 1
ATOM 4490 N N . LYS B 2 92 ? 2.879 6.99 33.456 1 16.463 92 LYS B N 1
ATOM 4491 C CA . LYS B 2 92 ? 2.425 6.841 32.091 1 17.485 92 LYS B CA 1
ATOM 4492 C C . LYS B 2 92 ? 3.354 5.84 31.404 1 16.7 92 LYS B C 1
ATOM 4493 O O . LYS B 2 92 ? 4.54 6.128 31.239 1 16.87 92 LYS B O 1
ATOM 4512 N N . TYR B 2 93 ? 2.794 4.707 30.967 1 14.932 93 TYR B N 1
ATOM 4513 C CA . TYR B 2 93 ? 3.526 3.655 30.26 1 14.802 93 TYR B CA 1
ATOM 4514 C C . TYR B 2 93 ? 3.468 3.895 28.752 1 15.197 93 TYR B C 1
ATOM 4515 O O . TYR B 2 93 ? 2.414 4.123 28.156 1 15.941 93 TYR B O 1
ATOM 4532 N N . HIS B 2 94 ? 4.648 3.831 28.099 1 15.194 94 HIS B N 1
ATOM 4533 C CA . HIS B 2 94 ? 4.799 4.107 26.688 1 13.674 94 HIS B CA 1
ATOM 4534 C C . HIS B 2 94 ? 5.411 2.938 25.939 1 14.477 94 HIS B C 1
ATOM 4535 O O . HIS B 2 94 ? 6.6 2.644 26.077 1 15.064 94 HIS B O 1
ATOM 4548 N N . CYS B 2 95 ? 4.602 2.241 25.142 1 13.556 95 CYS B N 1
ATOM 4549 C CA . CYS B 2 95 ? 5.166 1.301 24.2 1 15.394 95 CYS B CA 1
ATOM 4550 C C . CYS B 2 95 ? 6.147 2.054 23.293 1 14.993 95 CYS B C 1
ATOM 4551 O O . CYS B 2 95 ? 5.91 3.225 22.944 1 15.95 95 CYS B O 1
ATOM 4558 N N . VAL B 2 96 ? 7.279 1.408 22.955 1 14.32 96 VAL B N 1
ATOM 4559 C CA . VAL B 2 96 ? 8.292 1.939 22.022 1 13.943 96 VAL B CA 1
ATOM 4560 C C . VAL B 2 96 ? 8.752 0.852 21.055 1 14.66 96 VAL B C 1
ATOM 4561 O O . VAL B 2 96 ? 8.856 -0.33 21.395 1 15.544 96 VAL B O 1
ATOM 4574 N N . ALA B 2 97 ? 9.041 1.307 19.831 1 14.946 97 ALA B N 1
ATOM 4575 C CA . ALA B 2 97 ? 9.983 0.627 18.965 1 15.746 97 ALA B CA 1
ATOM 4576 C C . ALA B 2 97 ? 11.353 1.226 19.299 1 15.049 97 ALA B C 1
ATOM 4577 O O . ALA B 2 97 ? 11.581 2.425 19.08 1 15.611 97 ALA B O 1
ATOM 4584 N N . ARG B 2 98 ? 12.265 0.407 19.838 1 15.845 98 ARG B N 1
ATOM 4585 C CA . ARG B 2 98 ? 13.568 0.93 20.203 1 15.986 98 ARG B CA 1
ATOM 4586 C C . ARG B 2 98 ? 14.343 1.362 18.962 1 15.498 98 ARG B C 1
ATOM 4587 O O . ARG B 2 98 ? 14.322 0.689 17.914 1 16.081 98 ARG B O 1
ATOM 4608 N N . GLY B 2 99 ? 15.092 2.477 19.097 1 14.659 99 GLY B N 1
ATOM 4609 C CA . GLY B 2 99 ? 16.06 2.824 18.069 1 14.682 99 GLY B CA 1
ATOM 4610 C C . GLY B 2 99 ? 15.446 3.43 16.805 1 15.654 99 GLY B C 1
ATOM 4611 O O . GLY B 2 99 ? 14.229 3.681 16.752 1 15.638 99 GLY B O 1
ATOM 4615 N N . VAL B 2 100 ? 16.301 3.621 15.814 1 16.401 100 VAL B N 1
ATOM 4616 C CA . VAL B 2 100 ? 15.931 4.059 14.475 1 16.44 100 VAL B CA 1
ATOM 4617 C C . VAL B 2 100 ? 15.48 2.832 13.683 1 16.979 100 VAL B C 1
ATOM 4618 O O . VAL B 2 100 ? 16.015 1.736 13.782 1 18.213 100 VAL B O 1
ATOM 4631 N N . GLY B 2 101 ? 14.5 3.042 12.825 1 17.308 101 GLY B N 1
ATOM 4632 C CA . GLY B 2 101 ? 14.012 1.959 11.968 1 17.84 101 GLY B CA 1
ATOM 4633 C C . GLY B 2 101 ? 13.183 2.507 10.819 1 17.949 101 GLY B C 1
ATOM 4634 O O . GLY B 2 101 ? 13.285 3.691 10.487 1 18.159 101 GLY B O 1
ATOM 4638 N N . VAL B 2 102 ? 12.422 1.616 10.158 1 19.332 102 VAL B N 1
ATOM 4639 C CA . VAL B 2 102 ? 11.656 1.954 8.956 1 19.998 102 VAL B CA 1
ATOM 4640 C C . VAL B 2 102 ? 10.622 3.053 9.218 1 19.054 102 VAL B C 1
ATOM 4641 O O . VAL B 2 102 ? 10.221 3.705 8.248 1 19.14 102 VAL B O 1
ATOM 4654 N N . TYR B 2 103 ? 10.185 3.193 10.466 1 19.904 103 TYR B N 1
ATOM 4655 C CA . TYR B 2 103 ? 9.225 4.194 10.946 1 20.545 103 TYR B CA 1
ATOM 4656 C C . TYR B 2 103 ? 9.869 5.57 11.145 1 21.485 103 TYR B C 1
ATOM 4657 O O . TYR B 2 103 ? 9.184 6.539 11.466 1 22.943 103 TYR B O 1
ATOM 4674 N N . GLY B 2 104 ? 11.211 5.72 11.009 1 20.357 104 GLY B N 1
ATOM 4675 C CA . GLY B 2 104 ? 11.881 7.002 11.031 1 19.985 104 GLY B CA 1
ATOM 4676 C C . GLY B 2 104 ? 12.893 7.088 12.187 1 19.029 104 GLY B C 1
ATOM 4677 O O . GLY B 2 104 ? 13.113 6.095 12.878 1 18.096 104 GLY B O 1
ATOM 4681 N N . MET B 2 105 ? 13.475 8.29 12.304 1 20.321 105 MET B N 1
ATOM 4682 C CA . MET B 2 105 ? 14.415 8.661 13.356 1 20.095 105 MET B CA 1
ATOM 4683 C C . MET B 2 105 ? 13.658 9.554 14.348 1 19.878 105 MET B C 1
ATOM 4684 O O . MET B 2 105 ? 13.374 10.707 14.04 1 21.483 105 MET B O 1
ATOM 4698 N N . HIS B 2 106 ? 13.348 8.959 15.472 1 19.611 106 HIS B N 1
ATOM 4699 C CA . HIS B 2 106 ? 12.587 9.623 16.524 1 20.085 106 HIS B CA 1
ATOM 4700 C C . HIS B 2 106 ? 13.308 9.501 17.863 1 20.188 106 HIS B C 1
ATOM 4701 O O . HIS B 2 106 ? 14.177 8.621 18.036 1 18.022 106 HIS B O 1
ATOM 4714 N N . TRP B 2 107 ? 12.868 10.308 18.838 1 20.517 107 TRP B N 1
ATOM 4715 C CA . TRP B 2 107 ? 13.463 10.249 20.175 1 19.871 107 TRP B CA 1
ATOM 4716 C C . TRP B 2 107 ? 12.387 10.077 21.236 1 20.15 107 TRP B C 1
ATOM 4717 O O . TRP B 2 107 ? 11.253 10.502 21.058 1 21.773 107 TRP B O 1
ATOM 4738 N N . PHE B 2 108 ? 12.751 9.376 22.311 1 18.899 108 PHE B N 1
ATOM 4739 C CA . PHE B 2 108 ? 11.933 9.312 23.532 1 20.607 108 PHE B CA 1
ATOM 4740 C C . PHE B 2 108 ? 12.858 9.086 24.718 1 19.389 108 PHE B C 1
ATOM 4741 O O . PHE B 2 108 ? 13.767 8.27 24.634 1 19.313 108 PHE B O 1
ATOM 4758 N N . CYS B 2 109 ? 12.642 9.795 25.848 1 21.412 109 CYS B N 1
ATOM 4759 C CA A CYS B 2 109 ? 13.461 9.638 27.041 0.5 21.039 109 CYS B CA 1
ATOM 4760 C CA B CYS B 2 109 ? 13.474 9.612 27.044 0.5 22.389 109 CYS B CA 1
ATOM 4761 C C . CYS B 2 109 ? 14.949 9.825 26.704 1 21.889 109 CYS B C 1
ATOM 4762 O O . CYS B 2 109 ? 15.856 9.16 27.247 1 24.095 109 CYS B O 1
ATOM 4775 N N . GLY B 2 110 ? 15.242 10.777 25.801 1 21.008 110 GLY B N 1
ATOM 4776 C CA . GLY B 2 110 ? 16.626 11.167 25.525 1 23.037 110 GLY B CA 1
ATOM 4777 C C . GLY B 2 110 ? 17.437 10.272 24.589 1 22.629 110 GLY B C 1
ATOM 4778 O O . GLY B 2 110 ? 18.642 10.534 24.385 1 25.547 110 GLY B O 1
ATOM 4782 N N . GLU B 2 111 ? 16.807 9.246 23.99 1 21.01 111 GLU B N 1
ATOM 4783 C CA . GLU B 2 111 ? 17.495 8.282 23.142 1 20.583 111 GLU B CA 1
ATOM 4784 C C . GLU B 2 111 ? 16.664 8.022 21.89 1 17.933 111 GLU B C 1
ATOM 4785 O O . GLU B 2 111 ? 15.457 8.252 21.887 1 18.13 111 GLU B O 1
ATOM 4797 N N . TYR B 2 112 ? 17.241 7.354 20.897 1 19.052 112 TYR B N 1
ATOM 4798 C CA . TYR B 2 112 ? 16.465 6.957 19.726 1 16.707 112 TYR B CA 1
ATOM 4799 C C . TYR B 2 112 ? 15.402 5.943 20.121 1 16.51 112 TYR B C 1
ATOM 4800 O O . TYR B 2 112 ? 15.729 4.86 20.654 1 17.585 112 TYR B O 1
ATOM 4817 N N . ASN B 2 113 ? 14.152 6.284 19.773 1 16.728 113 ASN B N 1
ATOM 4818 C CA . ASN B 2 113 ? 12.985 5.496 20.176 1 16.055 113 ASN B CA 1
ATOM 4819 C C . ASN B 2 113 ? 11.758 6.101 19.517 1 16.568 113 ASN B C 1
ATOM 4820 O O . ASN B 2 113 ? 11.66 7.329 19.443 1 16.544 113 ASN B O 1
ATOM 4831 N N . PHE B 2 114 ? 10.848 5.24 19.023 1 16.622 114 PHE B N 1
ATOM 4832 C CA . PHE B 2 114 ? 9.549 5.689 18.533 1 16.605 114 PHE B CA 1
ATOM 4833 C C . PHE B 2 114 ? 8.432 5.354 19.517 1 15.918 114 PHE B C 1
ATOM 4834 O O . PHE B 2 114 ? 8.163 4.174 19.707 1 15.977 114 PHE B O 1
ATOM 4851 N N . ALA B 2 115 ? 7.876 6.405 20.135 1 17.055 115 ALA B N 1
ATOM 4852 C CA . ALA B 2 115 ? 6.759 6.3 21.075 1 15.095 115 ALA B CA 1
ATOM 4853 C C . ALA B 2 115 ? 5.478 6.865 20.479 1 18.5 115 ALA B C 1
ATOM 4854 O O . ALA B 2 115 ? 5.518 7.66 19.565 1 21.553 115 ALA B O 1
ATOM 4861 N N . GLY B 2 116 ? 4.399 6.657 21.233 1 19.031 116 GLY B N 1
ATOM 4862 C CA . GLY B 2 116 ? 3.111 7.294 20.967 1 19.742 116 GLY B CA 1
ATOM 4863 C C . GLY B 2 116 ? 2.546 7.895 22.239 1 20.434 116 GLY B C 1
ATOM 4864 O O . GLY B 2 116 ? 3.308 8.352 23.092 1 19.143 116 GLY B O 1
ATOM 4868 N N . GLN B 2 117 ? 1.22 7.911 22.341 1 20.4 117 GLN B N 1
ATOM 4869 C CA . GLN B 2 117 ? 0.546 8.665 23.396 1 22.181 117 GLN B CA 1
ATOM 4870 C C . GLN B 2 117 ? 0.718 8.033 24.78 1 18.248 117 GLN B C 1
ATOM 4871 O O . GLN B 2 117 ? 0.515 8.742 25.777 1 21.634 117 GLN B O 1
ATOM 4885 N N . GLY B 2 118 ? 0.955 6.73 24.839 1 17.12 118 GLY B N 1
ATOM 4886 C CA . GLY B 2 118 ? 1.022 5.958 26.065 1 15.42 118 GLY B CA 1
ATOM 4887 C C . GLY B 2 118 ? -0.312 5.766 26.787 1 15.731 118 GLY B C 1
ATOM 4888 O O . GLY B 2 118 ? -1.374 6.164 26.312 1 19.727 118 GLY B O 1
ATOM 4892 N N . THR B 2 119 ? -0.244 5.021 27.88 1 14.773 119 THR B N 1
ATOM 4893 C CA . THR B 2 119 ? -1.384 4.587 28.683 1 15.558 119 THR B CA 1
ATOM 4894 C C . THR B 2 119 ? -1.044 4.871 30.138 1 16.303 119 THR B C 1
ATOM 4895 O O . THR B 2 119 ? -0.152 4.199 30.675 1 16.22 119 THR B O 1
ATOM 4905 N N . GLN B 2 120 ? -1.837 5.734 30.819 1 17.859 120 GLN B N 1
ATOM 4906 C CA . GLN B 2 120 ? -1.669 5.994 32.255 1 18.61 120 GLN B CA 1
ATOM 4907 C C . GLN B 2 120 ? -1.992 4.703 33.011 1 18.313 120 GLN B C 1
ATOM 4908 O O . GLN B 2 120 ? -2.994 4.016 32.689 1 18.51 120 GLN B O 1
ATOM 4922 N N . VAL B 2 121 ? -1.186 4.401 34.033 1 17.44 121 VAL B N 1
ATOM 4923 C CA . VAL B 2 121 ? -1.479 3.354 35.018 1 17.354 121 VAL B CA 1
ATOM 4924 C C . VAL B 2 121 ? -1.431 4.023 36.383 1 16.463 121 VAL B C 1
ATOM 4925 O O . VAL B 2 121 ? -0.42 4.632 36.728 1 17.717 121 VAL B O 1
ATOM 4938 N N . THR B 2 122 ? -2.497 3.843 37.175 1 16.777 122 THR B N 1
ATOM 4939 C CA . THR B 2 122 ? -2.561 4.416 38.496 1 17.069 122 THR B CA 1
ATOM 4940 C C . THR B 2 122 ? -2.845 3.269 39.463 1 18.41 122 THR B C 1
ATOM 4941 O O . THR B 2 122 ? -3.904 2.633 39.366 1 21.029 122 THR B O 1
ATOM 4951 N N . VAL B 2 123 ? -1.965 3.026 40.445 1 17.457 123 VAL B N 1
ATOM 4952 C CA . VAL B 2 123 ? -2.109 1.941 41.411 1 18.903 123 VAL B CA 1
ATOM 4953 C C . VAL B 2 123 ? -2.446 2.575 42.75 1 22.707 123 VAL B C 1
ATOM 4954 O O . VAL B 2 123 ? -1.627 3.307 43.278 1 24.777 123 VAL B O 1
ATOM 4967 N N . SER B 2 124 ? -3.571 2.21 43.351 1 26.631 124 SER B N 1
ATOM 4968 C CA . SER B 2 124 ? -3.938 2.913 44.586 1 32.451 124 SER B CA 1
ATOM 4969 C C . SER B 2 124 ? -3.404 2.157 45.798 1 39.732 124 SER B C 1
ATOM 4970 O O . SER B 2 124 ? -2.986 1.009 45.664 1 41.801 124 SER B O 1
ATOM 4977 N N . SER B 2 125 ? -3.517 2.773 46.995 1 43.803 125 SER B N 1
ATOM 4978 C CA . SER B 2 125 ? -3.22 2.123 48.284 1 49.372 125 SER B CA 1
ATOM 4979 C C . SER B 2 125 ? -3.95 0.776 48.433 1 49.069 125 SER B C 1
ATOM 4980 O O . SER B 2 125 ? -3.287 -0.147 48.965 1 55.999 125 SER B O 1
#

Sequence (321 aa):
ITNLCPFGEEVFNATRFASVYAWNNRKRISNCVADYSVLYNSSASFSTFKCYGVSPTKLNDLCFTNVYADSFVIRGDEVRQIAPGQTGKIADYNYKLPDDFTGCVIAWNSNNLDSKVGGNYNYLYRLFRKSNLKPFERDISTEIYQAGSTPCNGVEGFNCYFPLQSYGFQPTNGVGYYQPYRVVVLSFELLHAPATVCGPQVQLQESGGGSVQAGGSLRLSCTPSGFTVHDSDMGWYRVKPGNECCELVTTLFGDDGDTYYADDSVKDRFIISQDNAKNTVYLQMNNLKPEDTAKYHCVARGVGVYGMHWFCCGEYNFAGQGTQVTVSS

Foldseek 3Di:
DDAAWPCCCVVVPLDAAFQLQKDKDKTFQHAYALVCVVPVVQFPFKDFAPDDSVCQLADFFHIKMKIKHKDFQLCLVLVAAPHDDQCCFRGAHAHNRFGWIKTKHFCLVRQADAVWDFPHKGFADDPGGDDHPDHDPDFAWQQQDDDDDPRHDDVSTHRGMGTQTRHNPPPRRSTMMMMIIMGGHHDPDDTTYHYD/DKAKDKDWADEEAAQAKIKIKIAIDPDFCLFAWKAKWWQFPVRDIDGAKIQHNVRDMDGDPVQPPQWDWDDDRVRRMIMIIGGRDDQRPFTFMWMWRAAATPVGFDDDPHHTIDTHDGHTHGYHD

GO terms:
  GO:0044228 host cell surface (C, IDA)
  GO:0005768 endosome (C, IDA)
  GO:0039660 structural constituent of virion (F, IDA)
  GO:0019062 virion attachment to host cell (P, IDA)
  GO:0046718 symbiont entry into host cell (P, IDA)
  GO:0098670 entry receptor-mediated virion attachment to host cell (P, IDA)
  GO:0140522 fusogenic activity (F, IDA)
  GO:0046789 host cell surface receptor binding (F, IDA)
  GO:0048018 receptor ligand activity (F, IDA)
  GO:0043655 host extracellular region (C, IC)
  GO:0044173 host cell endoplasmic reticulum-Golgi intermediate compartment membrane (C, EXP)
  GO:0055036 virion membrane (C, EXP)
  GO:0020002 host cell plasma membrane (C, EXP)
  GO:0005515 protein binding (F, IPI)
  GO:0055036 virion membrane (C, TAS)
  GO:0005886 plasma membrane (C, TAS)
  GO:0042802 identical protein binding (F, IPI)
  GO:0046598 positive regulation of viral entry into host cell (P, IDA)
  GO:0016020 membrane (C, IDA)
  GO:0019031 viral envelope (C, IDA)

Radius of gyration: 23.65 Å; Cα contacts (8 Å, |Δi|>4): 829; chains: 2; bounding box: 68×28×57 Å